Protein AF-A0A7S2EQ93-F1 (afdb_monomer)

Solvent-accessible surface area (backbone atoms only — not comparable to full-atom values): 11261 Å² total; per-residue (Å²): 108,70,68,57,54,50,51,54,50,53,52,55,51,51,69,74,37,48,65,59,51,47,46,41,50,50,45,27,49,47,32,43,59,47,31,72,74,62,42,68,56,64,50,68,37,97,80,69,50,79,45,70,55,84,52,45,59,64,63,74,46,77,46,80,53,100,90,51,73,47,77,45,68,64,80,63,87,85,44,59,55,28,49,71,56,43,21,72,46,41,39,61,54,52,51,53,45,50,53,52,38,40,47,50,52,30,45,54,53,35,48,76,72,73,45,69,72,47,69,62,85,94,45,80,47,58,55,86,90,45,46,71,59,51,54,51,44,46,32,50,38,44,39,68,58,65,74,44,66,63,67,59,53,51,50,52,54,46,43,73,74,37,78,89,55,89,72,82,80,79,71,83,80,82,88,79,64,62,71,58,50,67,74,43,78,77,76,71,128

Foldseek 3Di:
DVVVVVVVVVVVVCVVPVVLVQQLVQQLQVLLLCVVVQAFDWDAFPVGDTDTDQAFDKDWDWDDDPVGIDTDIDSDSPGGGPSVCSSVCRSVVNVLSLLVVLLVQLCVVCVVVVWDWDDDRQAIDGPPVCVVVSQLSSLVSVLVSVVDPVVVVRVVVVCVVCVVTDRDDDDDDDPDDSVVSSVDPVNHD

Structure (mmCIF, N/CA/C/O backbone):
data_AF-A0A7S2EQ93-F1
#
_entry.id   AF-A0A7S2EQ93-F1
#
loop_
_atom_site.group_PDB
_atom_site.id
_atom_site.type_symbol
_atom_site.label_atom_id
_atom_site.label_alt_id
_atom_site.label_comp_id
_atom_site.label_asym_id
_atom_site.label_entity_id
_atom_site.label_seq_id
_atom_site.pdbx_PDB_ins_code
_atom_site.Cartn_x
_atom_site.Cartn_y
_atom_site.Cartn_z
_atom_site.occupancy
_atom_site.B_iso_or_equiv
_atom_site.auth_seq_id
_atom_site.auth_comp_id
_atom_site.auth_asym_id
_atom_site.auth_atom_id
_atom_site.pdbx_PDB_model_num
ATOM 1 N N . ALA A 1 1 ? 18.547 11.145 26.017 1.00 77.31 1 ALA A N 1
ATOM 2 C CA . ALA A 1 1 ? 19.160 10.803 24.716 1.00 77.31 1 ALA A CA 1
ATOM 3 C C . ALA A 1 1 ? 18.126 10.219 23.748 1.00 77.31 1 ALA A C 1
ATOM 5 O O . ALA A 1 1 ? 17.752 10.924 22.824 1.00 77.31 1 ALA A O 1
ATOM 6 N N . CYS A 1 2 ? 17.583 9.016 23.988 1.00 84.75 2 CYS A N 1
ATOM 7 C CA . CYS A 1 2 ? 16.664 8.340 23.051 1.00 84.75 2 CYS A CA 1
ATOM 8 C C . CYS A 1 2 ? 15.384 9.131 22.730 1.00 84.75 2 CYS A C 1
ATOM 10 O O . CYS A 1 2 ? 15.013 9.231 21.571 1.00 84.75 2 CYS A O 1
ATOM 12 N N . GLY A 1 3 ? 14.742 9.742 23.736 1.00 91.12 3 GLY A N 1
ATOM 13 C CA . GLY A 1 3 ? 13.537 10.553 23.514 1.00 91.12 3 GLY A CA 1
ATOM 14 C C . GLY A 1 3 ? 13.793 11.815 22.684 1.00 91.12 3 GLY A C 1
ATOM 15 O O . GLY A 1 3 ? 12.988 12.154 21.833 1.00 91.12 3 GLY A O 1
ATOM 16 N N . TYR A 1 4 ? 14.947 12.462 22.874 1.00 91.31 4 TYR A N 1
ATOM 17 C CA . TYR A 1 4 ? 15.338 13.629 22.080 1.00 91.31 4 TYR A CA 1
ATOM 18 C C . TYR A 1 4 ? 15.591 13.244 20.617 1.00 91.31 4 TYR A C 1
ATOM 20 O O . TYR A 1 4 ? 15.031 13.863 19.721 1.00 91.31 4 TYR A O 1
ATOM 28 N N . LEU A 1 5 ? 16.354 12.168 20.380 1.00 92.19 5 LEU A N 1
ATOM 29 C CA . LEU A 1 5 ? 16.595 11.655 19.027 1.00 92.19 5 LEU A CA 1
ATOM 30 C C . LEU A 1 5 ? 15.297 11.228 18.333 1.00 92.19 5 LEU A C 1
ATOM 32 O O . LEU A 1 5 ? 15.114 11.534 17.160 1.00 92.19 5 LEU A O 1
ATOM 36 N N . ALA A 1 6 ? 14.384 10.566 19.050 1.00 91.06 6 ALA A N 1
ATOM 37 C CA . ALA A 1 6 ? 13.086 10.175 18.508 1.00 91.06 6 ALA A CA 1
ATOM 38 C C . ALA A 1 6 ? 12.252 11.395 18.090 1.00 91.06 6 ALA A C 1
ATOM 40 O O . ALA A 1 6 ? 11.721 11.407 16.983 1.00 91.06 6 ALA A O 1
ATOM 41 N N . SER A 1 7 ? 12.178 12.429 18.936 1.00 88.00 7 SER A N 1
ATOM 42 C CA . SER A 1 7 ? 11.458 13.663 18.606 1.00 88.00 7 SER A CA 1
ATOM 43 C C . SER A 1 7 ? 12.045 14.356 17.378 1.00 88.00 7 SER A C 1
ATOM 45 O O . SER A 1 7 ? 11.302 14.642 16.447 1.00 88.00 7 SER A O 1
ATOM 47 N N . VAL A 1 8 ? 13.369 14.547 17.339 1.00 91.00 8 VAL A N 1
ATOM 48 C CA . VAL A 1 8 ? 14.053 15.194 16.205 1.00 91.00 8 VAL A CA 1
ATOM 49 C C . VAL A 1 8 ? 13.865 14.393 14.913 1.00 91.00 8 VAL A C 1
ATOM 51 O O . VAL A 1 8 ? 13.601 14.965 13.862 1.00 91.00 8 VAL A O 1
ATOM 54 N N . THR A 1 9 ? 13.946 13.061 14.979 1.00 88.12 9 THR A N 1
ATOM 55 C CA . THR A 1 9 ? 13.745 12.200 13.801 1.00 88.12 9 THR A CA 1
ATOM 56 C C . THR A 1 9 ? 12.320 12.323 13.261 1.00 88.12 9 THR A C 1
ATOM 58 O O . THR A 1 9 ? 12.129 12.473 12.058 1.00 88.12 9 THR A O 1
ATOM 61 N N . MET A 1 10 ? 11.316 12.295 14.143 1.00 83.69 10 MET A N 1
ATOM 62 C CA . MET A 1 10 ? 9.912 12.415 13.741 1.00 83.69 10 MET A CA 1
ATOM 63 C C . MET A 1 10 ? 9.571 13.796 13.178 1.00 83.69 10 MET A C 1
ATOM 65 O O . MET A 1 10 ? 8.748 13.890 12.269 1.00 83.69 10 MET A O 1
ATOM 69 N N . GLU A 1 11 ? 10.198 14.849 13.700 1.00 83.38 11 GLU A N 1
ATOM 70 C CA . GLU A 1 11 ? 10.058 16.214 13.190 1.00 83.38 11 GLU A CA 1
ATOM 71 C C . GLU A 1 11 ? 10.587 16.311 11.753 1.00 83.38 11 GLU A C 1
ATOM 73 O O . GLU A 1 11 ? 9.826 16.634 10.843 1.00 83.38 11 GLU A O 1
ATOM 78 N N . VAL A 1 12 ? 11.830 15.874 11.516 1.00 86.25 12 VAL A N 1
ATOM 79 C CA . VAL A 1 12 ? 12.447 15.888 10.178 1.00 86.25 12 VAL A CA 1
ATOM 80 C C . VAL A 1 12 ? 11.677 15.015 9.180 1.00 86.25 12 VAL A C 1
ATOM 82 O O . VAL A 1 12 ? 11.443 15.430 8.047 1.00 86.25 12 VAL A O 1
ATOM 85 N N . MET A 1 13 ? 11.236 13.817 9.580 1.00 76.56 13 MET A N 1
ATOM 86 C CA . MET A 1 13 ? 10.412 12.963 8.713 1.00 76.56 13 MET A CA 1
ATOM 87 C C . MET A 1 13 ? 9.067 13.614 8.366 1.00 76.56 13 MET A C 1
ATOM 89 O O . MET A 1 13 ? 8.575 13.453 7.250 1.00 76.56 13 MET A O 1
ATOM 93 N N . GLY A 1 14 ? 8.466 14.336 9.315 1.00 73.69 14 GLY A N 1
ATOM 94 C CA . GLY A 1 14 ? 7.208 15.046 9.108 1.00 73.69 14 GLY A CA 1
ATOM 95 C C . GLY A 1 14 ? 7.321 16.176 8.087 1.00 73.69 14 GLY A C 1
ATOM 96 O O . GLY A 1 14 ? 6.377 16.376 7.321 1.00 73.69 14 GLY A O 1
ATOM 97 N N . ASP A 1 15 ? 8.463 16.861 8.068 1.00 77.56 15 ASP A N 1
ATOM 98 C CA . ASP A 1 15 ? 8.744 17.961 7.142 1.00 77.56 15 ASP A CA 1
ATOM 99 C C . ASP A 1 15 ? 9.119 17.461 5.740 1.00 77.56 15 ASP A C 1
ATOM 101 O O . ASP A 1 15 ? 8.731 18.070 4.747 1.00 77.56 15 ASP A O 1
ATOM 105 N N . LEU A 1 16 ? 9.818 16.325 5.640 1.00 81.38 16 LEU A N 1
ATOM 106 C CA . LEU A 1 16 ? 10.208 15.739 4.351 1.00 81.38 16 LEU A CA 1
ATOM 107 C C . LEU A 1 16 ? 9.040 15.072 3.610 1.00 81.38 16 LEU A C 1
ATOM 109 O O . LEU A 1 16 ? 9.002 15.091 2.384 1.00 81.38 16 LEU A O 1
ATOM 113 N N . PHE A 1 17 ? 8.079 14.489 4.333 1.00 85.56 17 PHE A N 1
ATOM 114 C CA . PHE A 1 17 ? 7.018 13.659 3.748 1.00 85.56 17 PHE A CA 1
ATOM 115 C C . PHE A 1 17 ? 5.614 14.188 4.054 1.00 85.56 17 PHE A C 1
ATOM 117 O O . PHE A 1 17 ? 4.736 13.459 4.530 1.00 85.56 17 PHE A O 1
ATOM 124 N N . VAL A 1 18 ? 5.384 15.470 3.761 1.00 86.62 18 VAL A N 1
ATOM 125 C CA . VAL A 1 18 ? 4.111 16.153 4.047 1.00 86.62 18 VAL A CA 1
ATOM 126 C C . VAL A 1 18 ? 2.916 15.432 3.411 1.00 86.62 18 VAL A C 1
ATOM 128 O O . VAL A 1 18 ? 1.955 15.123 4.121 1.00 86.62 18 VAL A O 1
ATOM 131 N N . GLY A 1 19 ? 2.994 15.084 2.120 1.00 89.25 19 GLY A N 1
ATOM 132 C CA . GLY A 1 19 ? 1.910 14.396 1.402 1.00 89.25 19 GLY A CA 1
ATOM 133 C C . GLY A 1 19 ? 1.606 12.997 1.955 1.00 89.25 19 GLY A C 1
ATOM 134 O O . GLY A 1 19 ? 0.445 12.638 2.170 1.00 89.25 19 GLY A O 1
ATOM 135 N N . ALA A 1 20 ? 2.643 12.225 2.302 1.00 90.00 20 ALA A N 1
ATOM 136 C CA . ALA A 1 20 ? 2.467 10.912 2.926 1.00 90.00 20 ALA A CA 1
ATOM 137 C C . ALA A 1 20 ? 1.818 11.032 4.314 1.00 90.00 20 ALA A C 1
ATOM 139 O O . ALA A 1 20 ? 0.910 10.268 4.651 1.00 90.00 20 ALA A O 1
ATOM 140 N N . ARG A 1 21 ? 2.223 12.029 5.114 1.00 90.00 21 ARG A N 1
ATOM 141 C CA . ARG A 1 21 ? 1.634 12.295 6.435 1.00 90.00 21 ARG A CA 1
ATOM 142 C C . ARG A 1 21 ? 0.165 12.706 6.331 1.00 90.00 21 ARG A C 1
ATOM 144 O O . ARG A 1 21 ? -0.656 12.231 7.121 1.00 90.00 21 ARG A O 1
ATOM 151 N N . GLN A 1 22 ? -0.175 13.568 5.374 1.00 93.75 22 GLN A N 1
ATOM 152 C CA . GLN A 1 22 ? -1.555 13.985 5.112 1.00 93.75 22 GLN A CA 1
ATOM 153 C C . GLN A 1 22 ? -2.419 12.789 4.698 1.00 93.75 22 GLN A C 1
ATOM 155 O O . GLN A 1 22 ? -3.463 12.556 5.307 1.00 93.75 22 GLN A O 1
ATOM 160 N N . THR A 1 23 ? -1.935 11.967 3.766 1.00 95.50 23 THR A N 1
ATOM 161 C CA . THR A 1 23 ? -2.624 10.748 3.316 1.00 95.50 23 THR A CA 1
ATOM 162 C C . THR A 1 23 ? -2.819 9.750 4.456 1.00 95.50 23 THR A C 1
ATOM 164 O O . THR A 1 23 ? -3.927 9.266 4.685 1.00 95.50 23 THR A O 1
ATOM 167 N N . MET A 1 24 ? -1.778 9.491 5.252 1.00 94.94 24 MET A N 1
ATOM 168 C CA . MET A 1 24 ? -1.862 8.615 6.424 1.00 94.94 24 MET A CA 1
ATOM 169 C C . MET A 1 24 ? -2.894 9.124 7.441 1.00 94.94 24 MET A C 1
ATOM 171 O O . MET A 1 24 ? -3.680 8.342 7.984 1.00 94.94 24 MET A O 1
ATOM 175 N N . THR A 1 25 ? -2.923 10.438 7.677 1.00 95.44 25 THR A N 1
ATOM 176 C CA . THR A 1 25 ? -3.890 11.083 8.577 1.00 95.44 25 THR A CA 1
ATOM 177 C C . THR A 1 25 ? -5.315 10.968 8.038 1.00 95.44 25 THR A C 1
ATOM 179 O O . THR A 1 25 ? -6.239 10.670 8.803 1.00 95.44 25 THR A O 1
ATOM 182 N N . TRP A 1 26 ? -5.500 11.146 6.730 1.00 97.75 26 TRP A N 1
ATOM 183 C CA . TRP A 1 26 ? -6.785 10.985 6.055 1.00 97.75 26 TRP A CA 1
ATOM 184 C C . TRP A 1 26 ? -7.306 9.544 6.171 1.00 97.75 26 TRP A C 1
ATOM 186 O O . TRP A 1 26 ? -8.422 9.333 6.656 1.00 97.75 26 TRP A O 1
ATOM 196 N N . LEU A 1 27 ? -6.469 8.545 5.863 1.00 97.94 27 LEU A N 1
ATOM 197 C CA . LEU A 1 27 ? -6.793 7.118 6.000 1.00 97.94 27 LEU A CA 1
ATOM 198 C C . LEU A 1 27 ? -7.185 6.772 7.448 1.00 97.94 27 LEU A C 1
ATOM 200 O O . LEU A 1 27 ? -8.216 6.139 7.689 1.00 97.94 27 LEU A O 1
ATOM 204 N N . ALA A 1 28 ? -6.405 7.228 8.434 1.00 97.25 28 ALA A N 1
ATOM 205 C CA . ALA A 1 28 ? -6.689 6.998 9.852 1.00 97.25 28 ALA A CA 1
ATOM 206 C C . ALA A 1 28 ? -7.997 7.671 10.312 1.00 97.25 28 ALA A C 1
ATOM 208 O O . ALA A 1 28 ? -8.733 7.122 11.140 1.00 97.25 28 ALA A O 1
ATOM 209 N N . THR A 1 29 ? -8.309 8.852 9.776 1.00 97.25 29 THR A N 1
ATOM 210 C CA . THR A 1 29 ? -9.555 9.572 10.072 1.00 97.25 29 THR A CA 1
ATOM 211 C C . THR A 1 29 ? -10.760 8.831 9.499 1.00 97.25 29 THR A C 1
ATOM 213 O O . THR A 1 29 ? -11.715 8.574 10.236 1.00 97.25 29 THR A O 1
ATOM 216 N N . CYS A 1 30 ? -10.691 8.383 8.244 1.00 96.81 30 CYS A N 1
ATOM 217 C CA . CYS A 1 30 ? -11.737 7.563 7.626 1.00 96.81 30 CYS A CA 1
ATOM 218 C C . CYS A 1 30 ? -11.956 6.253 8.397 1.00 96.81 30 CYS A C 1
ATOM 220 O O . CYS A 1 30 ? -13.084 5.929 8.771 1.00 96.81 30 CYS A O 1
ATOM 222 N N . ALA A 1 31 ? -10.877 5.548 8.752 1.00 96.69 31 ALA A N 1
ATOM 223 C CA . ALA A 1 31 ? -10.945 4.330 9.560 1.00 96.69 31 ALA A CA 1
ATOM 224 C C . ALA A 1 31 ? -11.620 4.557 10.925 1.00 96.69 31 ALA A C 1
ATOM 226 O O . ALA A 1 31 ? -12.359 3.700 11.416 1.00 96.69 31 ALA A O 1
ATOM 227 N N . ARG A 1 32 ? -11.402 5.724 11.546 1.00 96.56 32 ARG A N 1
ATOM 228 C CA . ARG A 1 32 ? -12.032 6.094 12.823 1.00 96.56 32 ARG A CA 1
ATOM 229 C C . ARG A 1 32 ? -13.533 6.300 12.668 1.00 96.56 32 ARG A C 1
ATOM 231 O O . ARG A 1 32 ? -14.298 5.809 13.500 1.00 96.56 32 ARG A O 1
ATOM 238 N N . LEU A 1 33 ? -13.935 7.004 11.614 1.00 95.88 33 LEU A N 1
ATOM 239 C CA . LEU A 1 33 ? -15.333 7.262 11.281 1.00 95.88 33 LEU A CA 1
ATOM 240 C C . LEU A 1 33 ? -16.075 5.954 10.973 1.00 95.88 33 LEU A C 1
ATOM 242 O O . LEU A 1 33 ? -17.112 5.690 11.581 1.00 95.88 33 LEU A O 1
ATOM 246 N N . ILE A 1 34 ? -15.494 5.073 10.156 1.00 94.94 34 ILE A N 1
ATOM 247 C CA . ILE A 1 34 ? -16.052 3.742 9.859 1.00 94.94 34 ILE A CA 1
ATOM 248 C C . ILE A 1 34 ? -16.135 2.888 11.133 1.00 94.94 34 ILE A C 1
ATOM 250 O O . ILE A 1 34 ? -17.183 2.324 11.451 1.00 94.94 34 ILE A O 1
ATOM 254 N N . GLY A 1 35 ? -15.069 2.857 11.938 1.00 92.94 35 GLY A N 1
ATOM 255 C CA . GLY A 1 35 ? -15.046 2.119 13.202 1.00 92.94 35 GLY A CA 1
ATOM 256 C C . GLY A 1 35 ? -16.058 2.628 14.242 1.00 92.94 35 GLY A C 1
ATOM 257 O O . GLY A 1 35 ? -16.472 1.877 15.134 1.00 92.94 35 GLY A O 1
ATOM 258 N N . SER A 1 36 ? -16.510 3.881 14.149 1.00 91.69 36 SER A N 1
ATOM 259 C CA . SER A 1 36 ? -17.575 4.402 15.018 1.00 91.69 36 SER A CA 1
ATOM 260 C C . SER A 1 36 ? -18.911 3.681 14.782 1.00 91.69 36 SER A C 1
ATOM 262 O O . SER A 1 36 ? -19.618 3.404 15.752 1.00 91.69 36 SER A O 1
ATOM 264 N N . GLN A 1 37 ? -19.162 3.225 13.547 1.00 90.75 37 GLN A N 1
ATOM 265 C CA . GLN A 1 37 ? -20.331 2.428 13.146 1.00 90.75 37 GLN A CA 1
ATOM 266 C C . GLN A 1 37 ? -20.249 0.956 13.596 1.00 90.75 37 GLN A C 1
ATOM 268 O O . GLN A 1 37 ? -21.145 0.162 13.324 1.00 90.75 37 GLN A O 1
ATOM 273 N N . GLY A 1 38 ? -19.160 0.557 14.266 1.00 89.56 38 GLY A N 1
ATOM 274 C CA . GLY A 1 38 ? -18.955 -0.820 14.731 1.00 89.56 38 GLY A CA 1
ATOM 275 C C . GLY A 1 38 ? -18.588 -1.811 13.623 1.00 89.56 38 GLY A C 1
ATOM 276 O O . GLY A 1 38 ? -18.491 -3.006 13.892 1.00 89.56 38 GLY A O 1
ATOM 277 N N . GLN A 1 39 ? -18.350 -1.323 12.404 1.00 89.75 39 GLN A N 1
ATOM 278 C CA . GLN A 1 39 ? -17.960 -2.126 11.249 1.00 89.75 39 GLN A CA 1
ATOM 279 C C . GLN A 1 39 ? -16.432 -2.139 11.083 1.00 89.75 39 GLN A C 1
ATOM 281 O O . GLN A 1 39 ? -15.785 -1.113 11.317 1.00 89.75 39 GLN A O 1
ATOM 286 N N . PRO A 1 40 ? -15.828 -3.278 10.698 1.00 93.88 40 PRO A N 1
ATOM 287 C CA . PRO A 1 40 ? -14.409 -3.322 10.372 1.00 93.88 40 PRO A CA 1
ATOM 288 C C . PRO A 1 40 ? -14.137 -2.544 9.082 1.00 93.88 40 PRO A C 1
ATOM 290 O O . PRO A 1 40 ? -14.959 -2.532 8.160 1.00 93.88 40 PRO A O 1
ATOM 293 N N . VAL A 1 41 ? -12.960 -1.929 9.000 1.00 96.38 41 VAL A N 1
ATOM 294 C CA . VAL A 1 41 ? -12.533 -1.262 7.770 1.00 96.38 41 VAL A CA 1
ATOM 295 C C . VAL A 1 41 ? -12.292 -2.319 6.700 1.00 96.38 41 VAL A C 1
ATOM 297 O O . VAL A 1 41 ? -11.663 -3.351 6.949 1.00 96.38 41 VAL A O 1
ATOM 300 N N . SER A 1 42 ? -12.829 -2.072 5.511 1.00 96.00 42 SER A N 1
ATOM 301 C CA . SER A 1 42 ? -12.693 -2.961 4.363 1.00 96.00 42 SER A CA 1
ATOM 302 C C . SER A 1 42 ? -12.657 -2.167 3.069 1.00 96.00 42 SER A C 1
ATOM 304 O O . SER A 1 42 ? -13.265 -1.100 2.983 1.00 96.00 42 SER A O 1
ATOM 306 N N . TRP A 1 43 ? -11.916 -2.676 2.096 1.00 97.12 43 TRP A N 1
ATOM 307 C CA . TRP A 1 43 ? -11.666 -2.036 0.811 1.00 97.12 43 TRP A CA 1
ATOM 308 C C . TRP A 1 43 ? -11.477 -3.099 -0.270 1.00 97.12 43 TRP A C 1
ATOM 310 O O . TRP A 1 43 ? -11.338 -4.287 0.029 1.00 97.12 43 TRP A O 1
ATOM 320 N N . MET A 1 44 ? -11.498 -2.670 -1.525 1.00 96.56 44 MET A N 1
ATOM 321 C CA . MET A 1 44 ? -11.147 -3.501 -2.669 1.00 96.56 44 MET A CA 1
ATOM 322 C C . MET A 1 44 ? -9.748 -3.102 -3.124 1.00 96.56 44 MET A C 1
ATOM 324 O O . MET A 1 44 ? -9.455 -1.909 -3.201 1.00 96.56 44 MET A O 1
ATOM 328 N N . THR A 1 45 ? -8.868 -4.072 -3.365 1.00 95.50 45 THR A N 1
ATOM 329 C CA . THR A 1 45 ? -7.573 -3.774 -3.984 1.00 95.50 45 THR A CA 1
ATOM 330 C C . THR A 1 45 ? -7.753 -3.488 -5.479 1.00 95.50 45 THR A C 1
ATOM 332 O O . THR A 1 45 ? -8.746 -3.934 -6.060 1.00 95.50 45 THR A O 1
ATOM 335 N N . PRO A 1 46 ? -6.796 -2.811 -6.136 1.00 93.75 46 PRO A N 1
ATOM 336 C CA . PRO A 1 46 ? -6.854 -2.545 -7.580 1.00 93.75 46 PRO A CA 1
ATOM 337 C C . PRO A 1 46 ? -6.973 -3.802 -8.453 1.00 93.75 46 PRO A C 1
ATOM 339 O O . PRO A 1 46 ? -7.551 -3.763 -9.532 1.00 93.75 46 PRO A O 1
ATOM 342 N N . ILE A 1 47 ? -6.505 -4.951 -7.957 1.00 93.69 47 ILE A N 1
ATOM 343 C CA . ILE A 1 47 ? -6.653 -6.260 -8.617 1.00 93.69 47 ILE A CA 1
ATOM 344 C C . ILE A 1 47 ? -7.971 -6.983 -8.272 1.00 93.69 47 ILE A C 1
ATOM 346 O O . ILE A 1 47 ? -8.121 -8.173 -8.541 1.00 93.69 47 ILE A O 1
ATOM 350 N N . GLY A 1 48 ? -8.927 -6.301 -7.635 1.00 93.12 48 GLY A N 1
ATOM 351 C CA . GLY A 1 48 ? -10.261 -6.832 -7.338 1.00 93.12 48 GLY A CA 1
ATOM 352 C C . GLY A 1 48 ? -10.342 -7.758 -6.120 1.00 93.12 48 GLY A C 1
ATOM 353 O O . GLY A 1 48 ? -11.359 -8.429 -5.933 1.00 93.12 48 GLY A O 1
ATOM 354 N N . VAL A 1 49 ? -9.312 -7.808 -5.268 1.00 94.19 49 VAL A N 1
ATOM 355 C CA . VAL A 1 49 ? -9.321 -8.657 -4.066 1.00 94.19 49 VAL A CA 1
ATOM 356 C C . VAL A 1 49 ? -9.957 -7.891 -2.898 1.00 94.19 49 VAL A C 1
ATOM 358 O O . VAL A 1 49 ? -9.442 -6.848 -2.487 1.00 94.19 49 VAL A O 1
ATOM 361 N N . PRO A 1 50 ? -11.069 -8.375 -2.315 1.00 95.31 50 PRO A N 1
ATOM 362 C CA . PRO A 1 50 ? -11.666 -7.735 -1.151 1.00 95.31 50 PRO A CA 1
ATOM 363 C C . PRO A 1 50 ? -10.797 -7.962 0.092 1.00 95.31 50 PRO A C 1
ATOM 365 O O . PRO A 1 50 ? -10.482 -9.095 0.453 1.00 95.31 50 PRO A O 1
ATOM 368 N N . SER A 1 51 ? -10.455 -6.877 0.784 1.00 96.19 51 SER A N 1
ATOM 369 C CA . SER A 1 51 ? -9.640 -6.887 2.001 1.00 96.19 51 SER A CA 1
ATOM 370 C C . SER A 1 51 ? -10.426 -6.344 3.193 1.00 96.19 51 SER A C 1
ATOM 372 O O . SER A 1 51 ? -11.143 -5.347 3.089 1.00 96.19 51 SER A O 1
ATOM 374 N N . VAL A 1 52 ? -10.300 -7.002 4.349 1.00 95.56 52 VAL A N 1
ATOM 375 C CA . VAL A 1 52 ? -10.993 -6.634 5.594 1.00 95.56 52 VAL A CA 1
ATOM 376 C C . VAL A 1 52 ? -10.025 -6.707 6.765 1.00 95.56 52 VAL A C 1
ATOM 378 O O . VAL A 1 52 ? -9.303 -7.687 6.933 1.00 95.56 52 VAL A O 1
ATOM 381 N N . GLN A 1 53 ? -10.045 -5.698 7.631 1.00 94.75 53 GLN A N 1
ATOM 382 C CA . GLN A 1 53 ? -9.225 -5.705 8.833 1.00 94.75 53 GLN A CA 1
ATOM 383 C C . GLN A 1 53 ? -9.781 -6.629 9.931 1.00 94.75 53 GLN A C 1
ATOM 385 O O . GLN A 1 53 ? -10.883 -6.387 10.440 1.00 94.75 53 GLN A O 1
ATOM 390 N N . PRO A 1 54 ? -9.004 -7.616 10.419 1.00 92.50 54 PRO A N 1
ATOM 391 C CA . PRO A 1 54 ? -9.498 -8.636 11.347 1.00 92.50 54 PRO A CA 1
ATOM 392 C C . PRO A 1 54 ? -9.501 -8.195 12.823 1.00 92.50 54 PRO A C 1
ATOM 394 O O . PRO A 1 54 ? -9.771 -8.999 13.719 1.00 92.50 54 PRO A O 1
ATOM 397 N N . TYR A 1 55 ? -9.158 -6.939 13.132 1.00 94.12 55 TYR A N 1
ATOM 398 C CA . TYR A 1 55 ? -8.916 -6.510 14.511 1.00 94.12 55 TYR A CA 1
ATOM 399 C C . TYR A 1 55 ? -10.207 -6.422 15.334 1.00 94.12 55 TYR A C 1
ATOM 401 O O . TYR A 1 55 ? -10.985 -5.468 15.217 1.00 94.12 55 TYR A O 1
ATOM 409 N N . ARG A 1 56 ? -10.386 -7.396 16.230 1.00 91.69 56 ARG A N 1
ATOM 410 C CA . ARG A 1 56 ? -11.501 -7.507 17.184 1.00 91.69 56 ARG A CA 1
ATOM 411 C C . ARG A 1 56 ? -11.006 -7.553 18.628 1.00 91.69 56 ARG A C 1
ATOM 413 O O . ARG A 1 56 ? -9.853 -7.896 18.892 1.00 91.69 56 ARG A O 1
ATOM 420 N N . GLN A 1 57 ? -11.868 -7.182 19.571 1.00 89.19 57 GLN A N 1
ATOM 421 C CA . GLN A 1 57 ? -11.570 -7.197 21.003 1.00 89.19 57 GLN A CA 1
ATOM 422 C C . GLN A 1 57 ? -11.555 -8.635 21.526 1.00 89.19 57 GLN A C 1
ATOM 424 O O . GLN A 1 57 ? -12.567 -9.163 21.984 1.00 89.19 57 GLN A O 1
ATOM 429 N N . ARG A 1 58 ? -10.388 -9.276 21.461 1.00 85.81 58 ARG A N 1
ATOM 430 C CA . ARG A 1 58 ? -10.163 -10.583 22.081 1.00 85.81 58 ARG A CA 1
ATOM 431 C C . ARG A 1 58 ? -9.814 -10.372 23.549 1.00 85.81 58 ARG A C 1
ATOM 433 O O . ARG A 1 58 ? -8.791 -9.765 23.854 1.00 85.81 58 ARG A O 1
ATOM 440 N N . LYS A 1 59 ? -10.666 -10.855 24.452 1.00 82.12 59 LYS A N 1
ATOM 441 C CA . LYS A 1 59 ? -10.367 -10.891 25.887 1.00 82.12 59 LYS A CA 1
ATOM 442 C C . LYS A 1 59 ? -9.894 -12.298 26.259 1.00 82.12 59 LYS A C 1
ATOM 444 O O . LYS A 1 59 ? -10.667 -13.240 26.073 1.00 82.12 59 LYS A O 1
ATOM 449 N N . PRO A 1 60 ? -8.641 -12.462 26.717 1.00 84.38 60 PRO A N 1
ATOM 450 C CA . PRO A 1 60 ? -8.202 -13.726 27.278 1.00 84.38 60 PRO A CA 1
ATOM 451 C C . PRO A 1 60 ? -8.910 -13.970 28.617 1.00 84.38 60 PRO A C 1
ATOM 453 O O . PRO A 1 60 ? -9.075 -13.055 29.423 1.00 84.38 60 PRO A O 1
ATOM 456 N N . TYR A 1 61 ? -9.323 -15.210 28.841 1.00 86.31 61 TYR A N 1
ATOM 457 C CA . TYR A 1 61 ? -9.877 -15.713 30.087 1.00 86.31 61 TYR A CA 1
ATOM 458 C C . TYR A 1 61 ? -8.821 -16.579 30.752 1.00 86.31 61 TYR A C 1
ATOM 460 O O . TYR A 1 61 ? -8.388 -17.587 30.195 1.00 86.31 61 TYR A O 1
ATOM 468 N N . GLN A 1 62 ? -8.398 -16.176 31.941 1.00 91.62 62 GLN A N 1
ATOM 469 C CA . GLN A 1 62 ? -7.414 -16.912 32.712 1.00 91.62 62 GLN A CA 1
ATOM 470 C C . GLN A 1 62 ? -8.128 -17.840 33.696 1.00 91.62 62 GLN A C 1
ATOM 472 O O . GLN A 1 62 ? -8.893 -17.384 34.544 1.00 91.62 62 GLN A O 1
ATOM 477 N N . ILE A 1 63 ? -7.866 -19.138 33.588 1.00 91.62 63 ILE A N 1
ATOM 478 C CA . ILE A 1 63 ? -8.363 -20.170 34.495 1.00 91.62 63 ILE A CA 1
ATOM 479 C C . ILE A 1 63 ? -7.186 -20.635 35.344 1.00 91.62 63 ILE A C 1
ATOM 481 O O . ILE A 1 63 ? -6.269 -21.295 34.854 1.00 91.62 63 ILE A O 1
ATOM 485 N N . VAL A 1 64 ? -7.201 -20.270 36.622 1.00 93.50 64 VAL A N 1
ATOM 486 C CA . VAL A 1 64 ? -6.190 -20.707 37.588 1.00 93.50 64 VAL A CA 1
ATOM 487 C C . VAL A 1 64 ? -6.603 -22.068 38.143 1.00 93.50 64 VAL A C 1
ATOM 489 O O . VAL A 1 64 ? -7.703 -22.219 38.669 1.00 93.50 64 VAL A O 1
ATOM 492 N N . THR A 1 65 ? -5.724 -23.060 38.020 1.00 92.94 65 THR A N 1
ATOM 493 C CA . THR A 1 65 ? -5.900 -24.402 38.595 1.00 92.94 65 THR A CA 1
ATOM 494 C C . THR A 1 65 ? -4.795 -24.691 39.612 1.00 92.94 65 THR A C 1
ATOM 496 O O . THR A 1 65 ? -3.837 -23.929 39.726 1.00 92.94 65 THR A O 1
ATOM 499 N N . LEU A 1 66 ? -4.900 -25.813 40.332 1.00 92.50 66 LEU A N 1
ATOM 500 C CA . LEU A 1 66 ? -3.890 -26.243 41.309 1.00 92.50 66 LEU A CA 1
ATOM 501 C C . LEU A 1 66 ? -2.517 -26.554 40.685 1.00 92.50 66 LEU A C 1
ATOM 503 O O . LEU A 1 66 ? -1.509 -26.440 41.372 1.00 92.50 66 LEU A O 1
ATOM 507 N N . LEU A 1 67 ? -2.472 -26.960 39.411 1.00 92.62 67 LEU A N 1
ATOM 508 C CA . LEU A 1 67 ? -1.234 -27.368 38.731 1.00 92.62 67 LEU A CA 1
ATOM 509 C C . LEU A 1 67 ? -0.651 -26.265 37.845 1.00 92.62 67 LEU A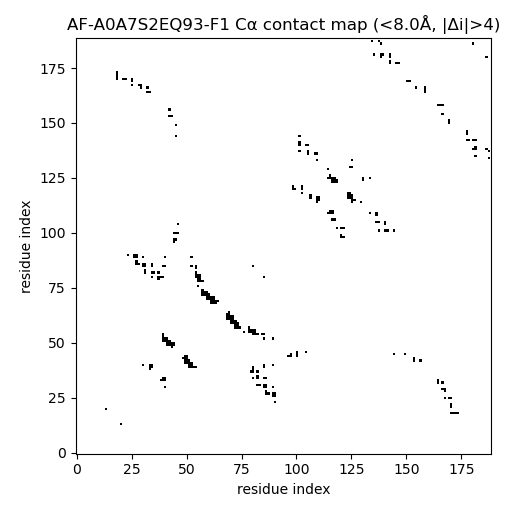 C 1
ATOM 511 O O . LEU A 1 67 ? 0.562 -26.186 37.679 1.00 92.62 67 LEU A O 1
ATOM 515 N N . GLN A 1 68 ? -1.509 -25.444 37.239 1.00 94.50 68 GLN A N 1
ATOM 516 C CA . GLN A 1 68 ? -1.096 -24.393 36.311 1.00 94.50 68 GLN A CA 1
ATOM 517 C C . GLN A 1 68 ? -2.215 -23.386 36.043 1.00 94.50 68 GLN A C 1
ATOM 519 O O . GLN A 1 68 ? -3.384 -23.593 36.371 1.00 94.50 68 GLN A O 1
ATOM 524 N N . THR A 1 69 ? -1.854 -22.302 35.373 1.00 94.38 69 THR A N 1
ATOM 525 C CA . THR A 1 69 ? -2.799 -21.336 34.823 1.00 94.38 69 THR A CA 1
ATOM 526 C C . THR A 1 69 ? -3.004 -21.607 33.335 1.00 94.38 69 THR A C 1
ATOM 528 O O . THR A 1 69 ? -2.038 -21.619 32.579 1.00 94.38 69 THR A O 1
ATOM 531 N N . VAL A 1 70 ? -4.256 -21.770 32.906 1.00 93.62 70 VAL A N 1
ATOM 532 C CA . VAL A 1 70 ? -4.634 -21.927 31.494 1.00 93.62 70 VAL A CA 1
ATOM 533 C C . VAL A 1 70 ? -5.237 -20.620 30.984 1.00 93.62 70 VAL A C 1
ATOM 535 O O . VAL A 1 70 ? -6.131 -20.063 31.617 1.00 93.62 70 VAL A O 1
ATOM 538 N N . ILE A 1 71 ? -4.773 -20.128 29.834 1.00 90.19 71 ILE A N 1
ATOM 539 C CA . ILE A 1 71 ? -5.325 -18.934 29.182 1.00 90.19 71 ILE A CA 1
ATOM 540 C C . ILE A 1 71 ? -6.161 -19.380 27.982 1.00 90.19 71 ILE A C 1
ATOM 542 O O . ILE A 1 71 ? -5.630 -19.889 26.999 1.00 90.19 71 ILE A O 1
ATOM 546 N N . LEU A 1 72 ? -7.473 -19.172 28.055 1.00 88.19 72 LEU A N 1
ATOM 547 C CA . LEU A 1 72 ? -8.394 -19.365 26.939 1.00 88.19 72 LEU A CA 1
ATOM 548 C C . LEU A 1 72 ? -8.614 -18.032 26.228 1.00 88.19 72 LEU A C 1
ATOM 550 O O . LEU A 1 72 ? -8.670 -16.985 26.863 1.00 88.19 72 LEU A O 1
ATOM 554 N N . SER A 1 73 ? -8.788 -18.038 24.911 1.00 83.56 73 SER A N 1
ATOM 555 C CA . SER A 1 73 ? -9.179 -16.830 24.180 1.00 83.56 73 SER A CA 1
ATOM 556 C C . SER A 1 73 ? -10.309 -17.153 23.218 1.00 83.56 73 SER A C 1
ATOM 558 O O . SER A 1 73 ? -10.274 -18.166 22.524 1.00 83.56 73 SER A O 1
ATOM 560 N N . ASN A 1 74 ? -11.337 -16.304 23.204 1.00 78.69 74 ASN A N 1
ATOM 561 C CA . ASN A 1 74 ? -12.405 -16.406 22.221 1.00 78.69 74 ASN A CA 1
ATOM 562 C C . ASN A 1 74 ? -11.940 -15.731 20.921 1.00 78.69 74 ASN A C 1
ATOM 564 O O . ASN A 1 74 ? -11.557 -14.558 20.930 1.00 78.69 74 ASN A O 1
ATOM 568 N N . SER A 1 75 ? -11.964 -16.473 19.818 1.00 77.19 75 SER A N 1
ATOM 569 C CA . SER A 1 75 ? -11.587 -16.017 18.477 1.00 77.19 75 SER A CA 1
ATOM 570 C C . SER A 1 75 ? -12.788 -15.761 17.557 1.00 77.19 75 SER A C 1
ATOM 572 O O . SER A 1 75 ? -12.591 -15.561 16.362 1.00 77.19 75 SER A O 1
ATOM 574 N N . SER A 1 76 ? -14.014 -15.726 18.091 1.00 81.44 76 SER A N 1
ATOM 575 C CA . SER A 1 76 ? -15.241 -15.521 17.312 1.00 81.44 76 SER A CA 1
ATOM 576 C C . SER A 1 76 ? -15.229 -14.234 16.476 1.00 81.44 76 SER A C 1
ATOM 578 O O . SER A 1 76 ? -14.838 -13.158 16.940 1.00 81.44 76 SER A O 1
ATOM 580 N N . GLU A 1 77 ? -15.759 -14.329 15.257 1.00 78.19 77 GLU A N 1
ATOM 581 C CA . GLU A 1 77 ? -15.986 -13.184 14.370 1.00 78.19 77 GLU A CA 1
ATOM 582 C C . GLU A 1 77 ? -17.106 -12.254 14.851 1.00 78.19 77 GLU A C 1
ATOM 584 O O . GLU A 1 77 ? -17.193 -11.119 14.399 1.00 78.19 77 GLU A O 1
ATOM 589 N N . ASN A 1 78 ? -17.921 -12.667 15.821 1.00 82.00 78 ASN A N 1
ATOM 590 C CA . ASN A 1 78 ? -18.987 -11.824 16.369 1.00 82.00 78 ASN A CA 1
ATOM 591 C C . ASN A 1 78 ? -18.487 -10.847 17.447 1.00 82.00 78 ASN A C 1
ATOM 593 O O . ASN A 1 78 ? -19.262 -10.052 17.978 1.00 82.00 78 ASN A O 1
ATOM 597 N N . LEU A 1 79 ? -17.196 -10.891 17.795 1.00 87.38 79 LEU A N 1
ATOM 598 C CA . LEU A 1 79 ? -16.622 -9.994 18.795 1.00 87.38 79 LEU A CA 1
ATOM 599 C C . LEU A 1 79 ? -16.644 -8.531 18.320 1.00 87.38 79 LEU A C 1
ATOM 601 O O . LEU A 1 79 ? -16.356 -8.272 17.148 1.00 87.38 79 LEU A O 1
ATOM 605 N N . PRO A 1 80 ? -16.885 -7.556 19.217 1.00 90.62 80 PRO A N 1
ATOM 606 C CA . PRO A 1 80 ? -16.791 -6.140 18.883 1.00 90.62 80 PRO A CA 1
ATOM 607 C C . PRO A 1 80 ? -15.436 -5.786 18.265 1.00 90.62 80 PRO A C 1
ATOM 609 O O . PRO A 1 80 ? -14.395 -6.328 18.651 1.00 90.62 80 PRO A O 1
ATOM 612 N N . ILE A 1 81 ? -15.424 -4.845 17.324 1.00 93.75 81 ILE A N 1
ATOM 613 C C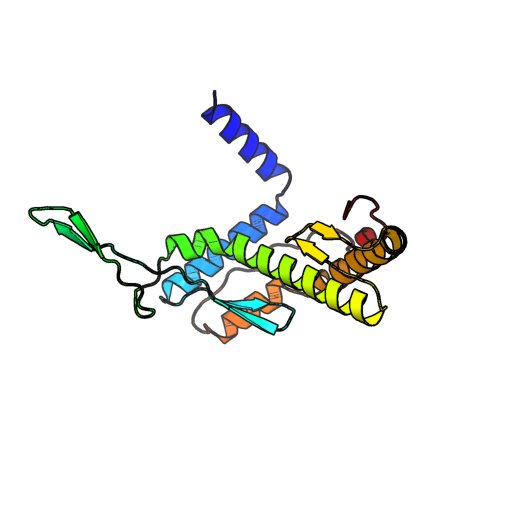A . ILE A 1 81 ? -14.179 -4.412 16.686 1.00 93.75 81 ILE A CA 1
ATOM 614 C C . ILE A 1 81 ? -13.243 -3.710 17.680 1.00 93.75 81 ILE A C 1
ATOM 616 O O . ILE A 1 81 ? -13.661 -2.991 18.596 1.00 93.75 81 ILE A O 1
ATOM 620 N N . HIS A 1 82 ? -11.939 -3.869 17.472 1.00 94.06 82 HIS A N 1
ATOM 621 C CA . HIS A 1 82 ? -10.935 -3.121 18.217 1.00 94.06 82 HIS A CA 1
ATOM 622 C C . HIS A 1 82 ? -10.653 -1.789 17.510 1.00 94.06 82 HIS A C 1
ATOM 624 O O . HIS A 1 82 ? -9.655 -1.654 16.806 1.00 94.06 82 HIS A O 1
ATOM 630 N N . ARG A 1 83 ? -11.507 -0.782 17.738 1.00 93.94 83 ARG A N 1
ATOM 631 C CA . ARG A 1 83 ? -11.468 0.532 17.055 1.00 93.94 83 ARG A CA 1
ATOM 632 C C . ARG A 1 83 ? -10.071 1.148 16.943 1.00 93.94 83 ARG A C 1
ATOM 634 O O . ARG A 1 83 ? -9.657 1.512 15.854 1.00 93.94 83 ARG A O 1
ATOM 641 N N . GLN A 1 84 ? -9.317 1.212 18.041 1.00 94.62 84 GLN A N 1
ATOM 642 C CA . GLN A 1 84 ? -7.979 1.816 18.018 1.00 94.62 84 GLN A CA 1
ATOM 643 C C . GLN A 1 84 ? -7.001 1.075 17.091 1.00 94.62 84 GLN A C 1
ATOM 645 O O . GLN A 1 84 ? -6.277 1.725 16.346 1.00 94.62 84 GLN A O 1
ATOM 650 N N . ARG A 1 85 ? -7.018 -0.268 17.091 1.00 94.75 85 ARG A N 1
ATOM 651 C CA . ARG A 1 85 ? -6.181 -1.079 16.197 1.00 94.75 85 ARG A CA 1
ATOM 652 C C . ARG A 1 85 ? -6.626 -0.968 14.747 1.00 94.75 85 ARG A C 1
ATOM 654 O O . ARG A 1 85 ? -5.770 -0.961 13.878 1.00 94.75 85 ARG A O 1
ATOM 661 N N . GLN A 1 86 ? -7.932 -0.849 14.498 1.00 95.62 86 GLN A N 1
ATOM 662 C CA . GLN A 1 86 ? -8.447 -0.610 13.150 1.00 95.62 86 GLN A CA 1
ATOM 663 C C . GLN A 1 86 ? -7.868 0.696 12.578 1.00 95.62 86 GLN A C 1
ATOM 665 O O . GLN A 1 86 ? -7.280 0.717 11.504 1.00 95.62 86 GLN A O 1
ATOM 670 N N . VAL A 1 87 ? -7.932 1.776 13.365 1.00 96.69 87 VAL A N 1
ATOM 671 C CA . VAL A 1 87 ? -7.394 3.092 12.987 1.00 96.69 87 VAL A CA 1
ATOM 672 C C . VAL A 1 87 ? -5.887 3.053 12.753 1.00 96.69 87 VAL A C 1
ATOM 674 O O . VAL A 1 87 ? -5.421 3.517 11.718 1.00 96.69 87 VAL A O 1
ATOM 677 N N . SER A 1 88 ? -5.118 2.508 13.700 1.00 96.19 88 SER A N 1
ATOM 678 C CA . SER A 1 88 ? -3.653 2.544 13.619 1.00 96.19 88 SER A CA 1
ATOM 679 C C . SER A 1 88 ? -3.085 1.624 12.540 1.00 96.19 88 SER A C 1
ATOM 681 O O . SER A 1 88 ? -2.015 1.898 12.014 1.00 96.19 88 SER A O 1
ATOM 683 N N . ALA A 1 89 ? -3.767 0.520 12.230 1.00 96.25 89 ALA A N 1
ATOM 684 C CA . ALA A 1 89 ? -3.280 -0.462 11.269 1.00 96.25 89 ALA A CA 1
ATOM 685 C C . ALA A 1 89 ? -3.779 -0.213 9.843 1.00 96.25 89 ALA A C 1
ATOM 687 O O . ALA A 1 89 ? -3.290 -0.841 8.912 1.00 96.25 89 ALA A O 1
ATOM 688 N N . PHE A 1 90 ? -4.773 0.655 9.642 1.00 97.62 90 PHE A N 1
ATOM 689 C CA . PHE A 1 90 ? -5.335 0.871 8.312 1.00 97.62 90 PHE A CA 1
ATOM 690 C C . PHE A 1 90 ? -4.387 1.513 7.305 1.00 97.62 90 PHE A C 1
ATOM 692 O O . PHE A 1 90 ? -4.223 0.906 6.248 1.00 97.62 90 PHE A O 1
ATOM 699 N N . PRO A 1 91 ? -3.694 2.621 7.613 1.00 97.25 91 PRO A N 1
ATOM 700 C CA . PRO A 1 91 ? -2.745 3.187 6.665 1.00 97.25 91 PRO A CA 1
ATOM 701 C C . PRO A 1 91 ? -1.681 2.191 6.158 1.00 97.25 91 PRO A C 1
ATOM 703 O O . PRO A 1 91 ? -1.593 2.028 4.943 1.00 97.25 91 PRO A O 1
ATOM 706 N N . PRO A 1 92 ? -0.939 1.452 7.015 1.00 96.62 92 PRO A N 1
ATOM 707 C CA . PRO A 1 92 ? 0.054 0.498 6.516 1.00 96.62 92 PRO A CA 1
ATOM 708 C C . PRO A 1 92 ? -0.581 -0.686 5.777 1.00 96.62 92 PRO A C 1
ATOM 710 O O . PRO A 1 92 ? -0.067 -1.106 4.750 1.00 96.62 92 PRO A O 1
ATOM 713 N N . ASN A 1 93 ? -1.726 -1.203 6.240 1.00 97.50 93 ASN A N 1
ATOM 714 C CA . ASN A 1 93 ? -2.396 -2.313 5.554 1.00 97.50 93 ASN A CA 1
ATOM 715 C C . ASN A 1 93 ? -2.906 -1.920 4.160 1.00 97.50 93 ASN A C 1
ATOM 717 O O . ASN A 1 93 ? -2.922 -2.762 3.266 1.00 97.50 93 ASN A O 1
ATOM 721 N N . TYR A 1 94 ? -3.331 -0.666 3.976 1.00 97.75 94 TYR A N 1
ATOM 722 C CA . TYR A 1 94 ? -3.737 -0.165 2.668 1.00 97.75 94 TYR A CA 1
ATOM 723 C C . TYR A 1 94 ? -2.540 -0.094 1.715 1.00 97.75 94 TYR A C 1
ATOM 725 O O . TYR A 1 94 ? -2.615 -0.663 0.630 1.00 97.75 94 TYR A O 1
ATOM 733 N N . VAL A 1 95 ? -1.419 0.494 2.149 1.00 96.12 95 VAL A N 1
ATOM 734 C CA . VAL A 1 95 ? -0.186 0.570 1.343 1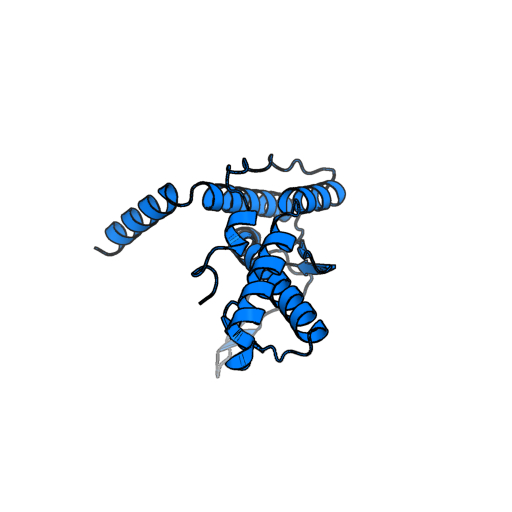.00 96.12 95 VAL A CA 1
ATOM 735 C C . VAL A 1 95 ? 0.320 -0.825 0.974 1.00 96.12 95 VAL A C 1
ATOM 737 O O . VAL A 1 95 ? 0.443 -1.117 -0.207 1.00 96.12 95 VAL A O 1
ATOM 740 N N . HIS A 1 96 ? 0.433 -1.747 1.936 1.00 95.50 96 HIS A N 1
ATOM 741 C CA . HIS A 1 96 ? 0.847 -3.128 1.647 1.00 95.50 96 HIS A CA 1
ATOM 742 C C . HIS A 1 96 ? -0.069 -3.838 0.640 1.00 95.50 96 HIS A C 1
ATOM 744 O O . HIS A 1 96 ? 0.368 -4.733 -0.086 1.00 95.50 96 HIS A O 1
ATOM 750 N N . SER A 1 97 ? -1.356 -3.479 0.601 1.00 96.38 97 SER A N 1
ATOM 751 C CA . SER A 1 97 ? -2.282 -4.037 -0.385 1.00 96.38 97 SER A CA 1
ATOM 752 C C . SER A 1 97 ? -2.043 -3.491 -1.795 1.00 96.38 97 SER A C 1
ATOM 754 O O . SER A 1 97 ? -2.253 -4.224 -2.764 1.00 96.38 97 SER A O 1
ATOM 756 N N . LEU A 1 98 ? -1.567 -2.246 -1.916 1.00 96.75 98 LEU A N 1
ATOM 757 C CA . LEU A 1 98 ? -1.123 -1.662 -3.182 1.00 96.75 98 LEU A CA 1
ATOM 758 C C . LEU A 1 98 ? 0.200 -2.291 -3.625 1.00 96.75 98 LEU A C 1
ATOM 760 O O . LEU A 1 98 ? 0.271 -2.752 -4.759 1.00 96.75 98 LEU A O 1
ATOM 764 N N . ASP A 1 99 ? 1.168 -2.444 -2.719 1.00 95.44 99 ASP A N 1
ATOM 765 C CA . ASP A 1 99 ? 2.452 -3.105 -3.006 1.00 95.44 99 ASP A CA 1
ATOM 766 C C . ASP A 1 99 ? 2.233 -4.548 -3.494 1.00 95.44 99 ASP A C 1
ATOM 768 O O . ASP A 1 99 ? 2.792 -4.989 -4.495 1.00 95.44 99 ASP A O 1
ATOM 772 N N . SER A 1 100 ? 1.324 -5.279 -2.838 1.00 95.25 100 SER A N 1
ATOM 773 C CA . SER A 1 100 ? 0.942 -6.634 -3.258 1.00 95.25 100 SER A CA 1
ATOM 774 C C . SER A 1 100 ? 0.256 -6.647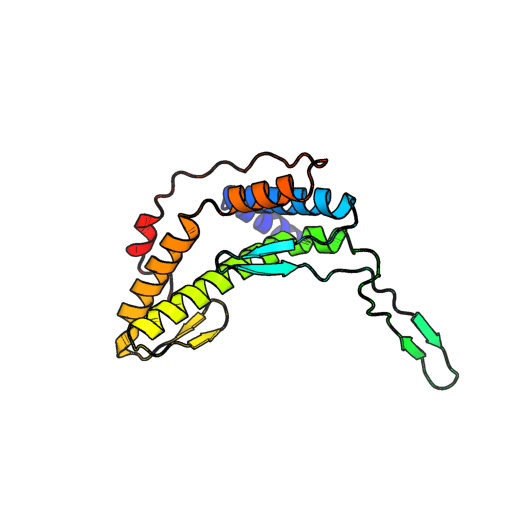 -4.627 1.00 95.25 100 SER A C 1
ATOM 776 O O . SER A 1 100 ? 0.435 -7.587 -5.400 1.00 95.25 100 SER A O 1
ATOM 778 N N . SER A 1 101 ? -0.541 -5.617 -4.929 1.00 96.31 101 SER A N 1
ATOM 779 C CA . SER A 1 101 ? -1.197 -5.473 -6.233 1.00 96.31 101 SER A CA 1
ATOM 780 C C . SER A 1 101 ? -0.168 -5.199 -7.326 1.00 96.31 101 SER A C 1
ATOM 782 O O . SER A 1 101 ? -0.208 -5.852 -8.364 1.00 96.31 101 SER A O 1
ATOM 784 N N . HIS A 1 102 ? 0.790 -4.307 -7.070 1.00 96.62 102 HIS A N 1
ATOM 785 C CA . HIS A 1 102 ? 1.909 -4.012 -7.965 1.00 96.62 102 HIS A CA 1
ATOM 786 C C . HIS A 1 102 ? 2.764 -5.252 -8.245 1.00 96.62 102 HIS A C 1
ATOM 788 O O . HIS A 1 102 ? 3.004 -5.580 -9.409 1.00 96.62 102 HIS A O 1
ATOM 794 N N . MET A 1 103 ? 3.132 -6.001 -7.201 1.00 96.31 103 MET A N 1
ATOM 795 C CA . MET A 1 103 ? 3.866 -7.264 -7.324 1.00 96.31 103 MET A CA 1
ATOM 796 C C . MET A 1 103 ? 3.127 -8.261 -8.225 1.00 96.31 103 MET A C 1
ATOM 798 O O . MET A 1 103 ? 3.733 -8.865 -9.108 1.00 96.31 103 MET A O 1
ATOM 802 N N . LEU A 1 104 ? 1.818 -8.444 -8.018 1.00 96.31 104 LEU A N 1
ATOM 803 C CA . LEU A 1 104 ? 1.022 -9.396 -8.797 1.00 96.31 104 LEU A CA 1
ATOM 804 C C . LEU A 1 104 ? 0.817 -8.946 -10.248 1.00 96.31 104 LEU A C 1
ATOM 806 O O . LEU A 1 104 ? 0.902 -9.777 -11.148 1.00 96.31 104 LEU A O 1
ATOM 810 N N . LEU A 1 105 ? 0.585 -7.654 -10.489 1.00 96.12 105 LEU A N 1
ATOM 811 C CA . LEU A 1 105 ? 0.496 -7.099 -11.844 1.00 96.12 105 LEU A CA 1
ATOM 812 C C . LEU A 1 105 ? 1.811 -7.295 -12.607 1.00 96.12 105 LEU A C 1
ATOM 814 O O . LEU A 1 105 ? 1.794 -7.766 -13.743 1.00 96.12 105 LEU A O 1
ATOM 818 N N . THR A 1 106 ? 2.940 -7.036 -11.945 1.00 96.50 106 THR A N 1
ATOM 819 C CA . THR A 1 106 ? 4.279 -7.274 -12.500 1.00 96.50 106 THR A CA 1
ATOM 820 C C . THR A 1 106 ? 4.486 -8.755 -12.812 1.00 96.50 106 THR A C 1
ATOM 822 O O . THR A 1 106 ? 4.921 -9.093 -13.910 1.00 96.50 106 THR A O 1
ATOM 825 N N . ALA A 1 107 ? 4.133 -9.656 -11.889 1.00 96.56 107 ALA A N 1
ATOM 826 C CA . ALA A 1 107 ? 4.265 -11.098 -12.094 1.00 96.56 107 ALA A CA 1
ATOM 827 C C . ALA A 1 107 ? 3.482 -11.582 -13.325 1.00 96.56 107 ALA A C 1
ATOM 829 O O . ALA A 1 107 ? 4.003 -12.356 -14.126 1.00 96.56 107 ALA A O 1
ATOM 830 N N . LEU A 1 108 ? 2.250 -11.090 -13.497 1.00 96.69 108 LEU A N 1
ATOM 831 C CA . LEU A 1 108 ? 1.411 -11.408 -14.654 1.00 96.69 108 LEU A CA 1
ATOM 832 C C . LEU A 1 108 ? 2.016 -10.890 -15.962 1.00 96.69 108 LEU A C 1
ATOM 834 O O . LEU A 1 108 ? 1.922 -11.556 -16.990 1.00 96.69 108 LEU A O 1
ATOM 838 N N . GLU A 1 109 ? 2.620 -9.704 -15.954 1.00 97.31 109 GLU A N 1
ATOM 839 C CA . GLU A 1 109 ? 3.248 -9.138 -17.148 1.00 97.31 109 GLU A CA 1
ATOM 840 C C . GLU A 1 109 ? 4.553 -9.860 -17.516 1.00 97.31 109 GLU A C 1
ATOM 842 O O . GLU A 1 109 ? 4.781 -10.160 -18.687 1.00 97.31 109 GLU A O 1
ATOM 847 N N . MET A 1 110 ? 5.355 -10.243 -16.521 1.00 97.38 110 MET A N 1
ATOM 848 C CA . MET A 1 110 ? 6.531 -11.099 -16.707 1.00 97.38 110 MET A CA 1
ATOM 849 C C . MET A 1 110 ? 6.148 -12.467 -17.291 1.00 97.38 110 MET A C 1
ATOM 851 O O . MET A 1 110 ? 6.776 -12.930 -18.243 1.00 97.38 110 MET A O 1
ATOM 855 N N . GLU A 1 111 ? 5.072 -13.084 -16.788 1.00 97.25 111 GLU A N 1
ATOM 856 C CA . GLU A 1 111 ? 4.561 -14.360 -17.303 1.00 97.25 111 GLU A CA 1
ATOM 857 C C . GLU A 1 111 ? 4.123 -14.250 -18.771 1.00 97.25 111 GLU A C 1
ATOM 859 O O . GLU A 1 111 ? 4.481 -15.104 -19.585 1.00 97.25 111 GLU A O 1
ATOM 864 N N . LYS A 1 112 ? 3.413 -13.177 -19.152 1.00 97.25 112 LYS A N 1
ATOM 865 C CA . LYS A 1 112 ? 3.016 -12.937 -20.554 1.00 97.25 112 LYS A CA 1
ATOM 866 C C . LYS A 1 112 ? 4.210 -12.833 -21.503 1.00 97.25 112 LYS A C 1
ATOM 868 O O . LYS A 1 112 ? 4.085 -13.197 -22.672 1.00 97.25 112 LYS A O 1
ATOM 873 N N . ARG A 1 113 ? 5.348 -12.344 -21.009 1.00 96.50 113 ARG A N 1
ATOM 874 C CA . ARG A 1 113 ? 6.611 -12.226 -21.754 1.00 96.50 113 ARG A CA 1
ATOM 875 C C . ARG A 1 113 ? 7.453 -13.505 -21.711 1.00 96.50 113 ARG A C 1
ATOM 877 O O . ARG A 1 113 ? 8.477 -13.584 -22.379 1.00 96.50 113 ARG A O 1
ATOM 884 N N . GLY A 1 114 ? 7.006 -14.526 -20.977 1.00 96.62 114 GLY A N 1
ATOM 885 C CA . GLY A 1 114 ? 7.713 -15.796 -20.824 1.00 96.62 114 GLY A CA 1
ATOM 886 C C . GLY A 1 114 ? 8.929 -15.718 -19.901 1.00 96.62 114 GLY A C 1
ATOM 887 O O . GLY A 1 114 ? 9.815 -16.564 -20.005 1.00 96.62 114 GLY A O 1
ATOM 888 N N . LEU A 1 115 ? 8.980 -14.719 -19.017 1.00 96.62 115 LEU A N 1
ATOM 889 C CA . LEU A 1 115 ? 10.090 -14.490 -18.097 1.00 96.62 115 LEU A CA 1
ATOM 890 C C . LEU A 1 115 ? 9.807 -15.107 -16.726 1.00 96.62 115 LEU A C 1
ATOM 892 O O . LEU A 1 115 ? 8.684 -15.071 -16.218 1.00 96.62 115 LEU A O 1
ATOM 896 N N . THR A 1 116 ? 10.849 -15.640 -16.089 1.00 96.38 116 THR A N 1
ATOM 897 C CA . THR A 1 116 ? 10.755 -16.130 -14.708 1.00 96.38 116 THR A CA 1
ATOM 898 C C . THR A 1 116 ? 10.627 -14.945 -13.756 1.00 96.38 116 THR A C 1
ATOM 900 O O . THR A 1 116 ? 11.402 -13.995 -13.839 1.00 96.38 116 THR A O 1
ATOM 903 N N . PHE A 1 117 ? 9.702 -15.019 -12.802 1.00 96.88 117 PHE A N 1
ATOM 904 C CA . PHE A 1 117 ? 9.543 -14.008 -11.760 1.00 96.88 117 PHE A CA 1
ATOM 905 C C . PHE A 1 117 ? 9.427 -14.657 -10.381 1.00 96.88 117 PHE A C 1
ATOM 907 O O . PHE A 1 117 ? 8.724 -15.651 -10.196 1.00 96.88 117 PHE A O 1
ATOM 914 N N . SER A 1 118 ? 10.113 -14.078 -9.403 1.00 95.00 118 SER A N 1
ATOM 915 C CA . SER A 1 118 ? 10.001 -14.415 -7.987 1.00 95.00 118 SER A CA 1
ATOM 916 C C . SER A 1 118 ? 10.006 -13.127 -7.179 1.00 95.00 118 SER A C 1
ATOM 918 O O . SER A 1 118 ? 10.705 -12.184 -7.528 1.00 95.00 118 SER A O 1
ATOM 920 N N . ALA A 1 119 ? 9.268 -13.088 -6.074 1.00 92.69 119 ALA A N 1
ATOM 921 C CA . ALA A 1 119 ? 9.225 -11.910 -5.223 1.00 92.69 119 ALA A CA 1
ATOM 922 C C . ALA A 1 119 ? 9.151 -12.276 -3.742 1.00 92.69 119 ALA A C 1
ATOM 924 O O . ALA A 1 119 ? 8.540 -13.276 -3.356 1.00 92.69 119 ALA A O 1
ATOM 925 N N . VAL A 1 120 ? 9.754 -11.428 -2.914 1.00 90.69 120 VAL A N 1
ATOM 926 C CA . VAL A 1 120 ? 9.596 -11.416 -1.461 1.00 90.69 120 VAL A CA 1
ATOM 927 C C . VAL A 1 120 ? 9.164 -10.008 -1.077 1.00 90.69 120 VAL A C 1
ATOM 929 O O . VAL A 1 120 ? 10.000 -9.127 -0.914 1.00 90.69 120 VAL A O 1
ATOM 932 N N . HIS A 1 121 ? 7.851 -9.805 -0.952 1.00 86.44 121 HIS A N 1
ATOM 933 C CA . HIS A 1 121 ? 7.243 -8.491 -0.720 1.00 86.44 121 HIS A CA 1
ATOM 934 C C . HIS A 1 121 ? 7.655 -7.455 -1.783 1.00 86.44 121 HIS A C 1
ATOM 936 O O . HIS A 1 121 ? 7.175 -7.533 -2.908 1.00 86.44 121 HIS A O 1
ATOM 942 N N . ASP A 1 122 ? 8.525 -6.515 -1.426 1.00 88.12 122 ASP A N 1
ATOM 943 C CA . ASP A 1 122 ? 9.035 -5.410 -2.245 1.00 88.12 122 ASP A CA 1
ATOM 944 C C . ASP A 1 122 ? 10.367 -5.731 -2.949 1.00 88.12 122 ASP A C 1
ATOM 946 O O . ASP A 1 122 ? 10.953 -4.874 -3.605 1.00 88.12 122 ASP A O 1
ATOM 950 N N . SER A 1 123 ? 10.857 -6.968 -2.824 1.00 91.06 123 SER A N 1
ATOM 951 C CA . SER A 1 123 ? 12.077 -7.445 -3.483 1.00 91.06 123 SER A CA 1
ATOM 952 C C . SER A 1 123 ? 11.741 -8.379 -4.646 1.00 91.06 123 SER A C 1
ATOM 954 O O . SER A 1 123 ? 11.124 -9.425 -4.430 1.00 91.06 123 SER A O 1
ATOM 956 N N . PHE A 1 124 ? 12.185 -8.040 -5.861 1.00 94.88 124 PHE A N 1
ATOM 957 C CA . PHE A 1 124 ? 11.812 -8.722 -7.111 1.00 94.88 124 PHE A CA 1
ATOM 958 C C . PHE A 1 124 ? 13.015 -9.366 -7.800 1.00 94.88 124 PHE A C 1
ATOM 960 O O . PHE A 1 124 ? 14.035 -8.713 -8.005 1.00 94.88 124 PHE A O 1
ATOM 967 N N . TRP A 1 125 ? 12.909 -10.644 -8.163 1.00 95.50 125 TRP A N 1
ATOM 968 C CA . TRP A 1 125 ? 14.003 -11.460 -8.692 1.00 95.50 125 TRP A CA 1
ATOM 969 C C . TRP A 1 125 ? 13.617 -12.133 -10.016 1.00 95.50 125 TRP A C 1
ATOM 971 O O . TRP A 1 125 ? 12.499 -12.620 -10.194 1.00 95.50 125 TRP A O 1
ATOM 981 N N . THR A 1 126 ? 14.595 -12.238 -10.913 1.00 96.88 126 THR A N 1
ATOM 982 C CA . THR A 1 126 ? 14.517 -12.962 -1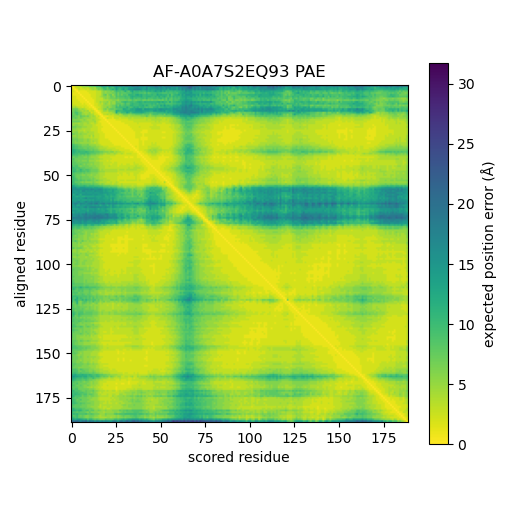2.189 1.00 96.88 126 THR A CA 1
ATOM 983 C C . THR A 1 126 ? 15.903 -13.525 -12.554 1.00 96.88 126 THR A C 1
ATOM 985 O O . THR A 1 126 ? 16.842 -13.437 -11.755 1.00 96.88 126 THR A O 1
ATOM 988 N N . HIS A 1 127 ? 16.061 -14.146 -13.725 1.00 96.81 127 HIS A N 1
ATOM 989 C CA . HIS A 1 127 ? 17.377 -14.540 -14.227 1.00 96.81 127 HIS A CA 1
ATOM 990 C C . HIS A 1 127 ? 18.213 -13.310 -14.602 1.00 96.81 127 HIS A C 1
ATOM 992 O O . HIS A 1 127 ? 17.692 -12.307 -15.068 1.00 96.81 127 HIS A O 1
ATOM 998 N N . ALA A 1 128 ? 19.537 -13.392 -14.445 1.00 96.19 128 ALA A N 1
ATOM 999 C CA . ALA A 1 128 ? 20.432 -12.248 -14.647 1.00 96.19 128 ALA A CA 1
ATOM 1000 C C . ALA A 1 128 ? 20.332 -11.603 -16.046 1.00 96.19 128 ALA A C 1
ATOM 1002 O O . ALA A 1 128 ? 20.584 -10.411 -16.177 1.00 96.19 128 ALA A O 1
ATOM 1003 N N . CYS A 1 129 ? 19.969 -12.372 -17.077 1.00 96.00 129 CYS A N 1
ATOM 1004 C CA . CYS A 1 129 ? 19.773 -11.860 -18.435 1.00 96.00 129 CYS A CA 1
ATOM 1005 C C . CYS A 1 129 ? 18.495 -11.024 -18.611 1.00 96.00 129 CYS A C 1
ATOM 1007 O O . CYS A 1 129 ? 18.433 -10.245 -19.555 1.00 96.00 129 CYS A O 1
ATOM 1009 N N . ASP A 1 130 ? 17.529 -11.152 -17.700 1.00 96.06 130 ASP A N 1
ATOM 1010 C CA . ASP A 1 130 ? 16.184 -10.579 -17.828 1.00 96.06 130 ASP A CA 1
ATOM 1011 C C . ASP A 1 130 ? 15.975 -9.379 -16.883 1.00 96.06 130 ASP A C 1
ATOM 1013 O O . ASP A 1 130 ? 14.898 -8.787 -16.848 1.00 96.06 130 ASP A O 1
ATOM 1017 N N . VAL A 1 131 ? 16.994 -9.005 -16.095 1.00 94.81 131 VAL A N 1
ATOM 1018 C CA . VAL A 1 131 ? 16.907 -7.951 -15.064 1.00 94.81 131 VAL A CA 1
ATOM 1019 C C . VAL A 1 131 ? 16.519 -6.598 -15.657 1.00 94.81 131 VAL A C 1
ATOM 1021 O O . VAL A 1 131 ? 15.666 -5.909 -15.099 1.00 94.81 131 VAL A O 1
ATOM 1024 N N . ASP A 1 132 ? 17.107 -6.222 -16.793 1.00 93.94 132 ASP A N 1
ATOM 1025 C CA . ASP A 1 132 ? 16.800 -4.948 -17.451 1.00 93.94 132 ASP A CA 1
ATOM 1026 C C . ASP A 1 132 ? 15.341 -4.901 -17.920 1.00 93.94 132 ASP A C 1
ATOM 1028 O O . ASP A 1 132 ? 14.658 -3.888 -17.751 1.00 93.94 132 ASP A O 1
ATOM 1032 N N . GLU A 1 133 ? 14.839 -6.020 -18.448 1.00 95.12 133 GLU A N 1
ATOM 1033 C CA . GLU A 1 133 ? 13.452 -6.133 -18.889 1.00 95.12 133 GLU A CA 1
ATOM 1034 C C . GLU A 1 133 ? 12.480 -6.122 -17.702 1.00 95.12 133 GLU A C 1
ATOM 1036 O O . GLU A 1 133 ? 11.502 -5.373 -17.722 1.00 95.12 133 GLU A O 1
ATOM 1041 N N . MET A 1 134 ? 12.785 -6.864 -16.631 1.00 96.12 134 MET A N 1
ATOM 1042 C CA . MET A 1 134 ? 12.001 -6.857 -15.393 1.00 96.12 134 MET A CA 1
ATOM 1043 C C . MET A 1 134 ? 11.913 -5.454 -14.786 1.00 96.12 134 MET A C 1
ATOM 1045 O O . MET A 1 134 ? 10.836 -5.037 -14.369 1.00 96.12 134 MET A O 1
ATOM 1049 N N . ASN A 1 135 ? 13.016 -4.704 -14.763 1.00 95.12 135 ASN A N 1
ATOM 1050 C CA . ASN A 1 135 ? 13.031 -3.335 -14.248 1.00 95.12 135 ASN A CA 1
ATOM 1051 C C . ASN A 1 135 ? 12.155 -2.389 -15.076 1.00 95.12 135 ASN A C 1
ATOM 1053 O O . ASN A 1 135 ? 11.491 -1.522 -14.507 1.00 95.12 135 ASN A O 1
ATOM 1057 N N . GLY A 1 136 ? 12.116 -2.568 -16.400 1.00 95.38 136 GLY A N 1
ATOM 1058 C CA . GLY A 1 136 ? 11.169 -1.861 -17.264 1.00 95.38 136 GLY A CA 1
ATOM 1059 C C . GLY A 1 136 ? 9.720 -2.180 -16.889 1.00 95.38 136 GLY A C 1
ATOM 1060 O O . GLY A 1 136 ? 8.951 -1.273 -16.577 1.00 95.38 136 GLY A O 1
ATOM 1061 N N . VAL A 1 137 ? 9.383 -3.472 -16.807 1.00 96.25 137 VAL A N 1
ATOM 1062 C CA . VAL A 1 137 ? 8.034 -3.945 -16.438 1.00 96.25 137 VAL A CA 1
ATOM 1063 C C . VAL A 1 137 ? 7.596 -3.428 -15.070 1.00 96.25 137 VAL A C 1
ATOM 1065 O O . VAL A 1 137 ? 6.456 -2.994 -14.916 1.00 96.25 137 VAL A O 1
ATOM 1068 N N . LEU A 1 138 ? 8.487 -3.456 -14.078 1.00 96.25 138 LEU A N 1
ATOM 1069 C CA . LEU A 1 138 ? 8.211 -2.980 -12.723 1.00 96.25 138 LEU A CA 1
ATOM 1070 C C . LEU A 1 138 ? 7.803 -1.506 -12.711 1.00 96.25 138 LEU A C 1
ATOM 1072 O O . LEU A 1 138 ? 6.814 -1.152 -12.065 1.00 96.25 138 LEU A O 1
ATOM 1076 N N . ARG A 1 139 ? 8.548 -0.650 -13.421 1.00 96.50 139 ARG A N 1
ATOM 1077 C CA . ARG A 1 139 ? 8.249 0.786 -13.504 1.00 96.50 139 ARG A CA 1
ATOM 1078 C C . ARG A 1 139 ? 6.958 1.038 -14.275 1.00 96.50 139 ARG A C 1
ATOM 1080 O O . ARG A 1 139 ? 6.141 1.823 -13.808 1.00 96.50 139 ARG A O 1
ATOM 1087 N N . ASP A 1 140 ? 6.737 0.335 -15.383 1.00 96.19 140 ASP A N 1
ATOM 1088 C CA . ASP A 1 140 ? 5.496 0.447 -16.158 1.00 96.19 140 ASP A CA 1
ATOM 1089 C C . ASP A 1 140 ? 4.276 0.067 -15.313 1.00 96.19 140 ASP A C 1
ATOM 1091 O O . ASP A 1 140 ? 3.350 0.863 -15.169 1.00 96.19 140 ASP A O 1
ATOM 1095 N N . CYS A 1 141 ? 4.317 -1.093 -14.650 1.00 96.19 141 CYS A N 1
ATOM 1096 C CA . CYS A 1 141 ? 3.236 -1.539 -13.769 1.00 96.19 141 CYS A CA 1
ATOM 1097 C C . CYS A 1 141 ? 3.025 -0.592 -12.581 1.00 96.19 141 CYS A C 1
ATOM 1099 O O . CYS A 1 141 ? 1.903 -0.467 -12.094 1.00 96.19 141 CYS A O 1
ATOM 1101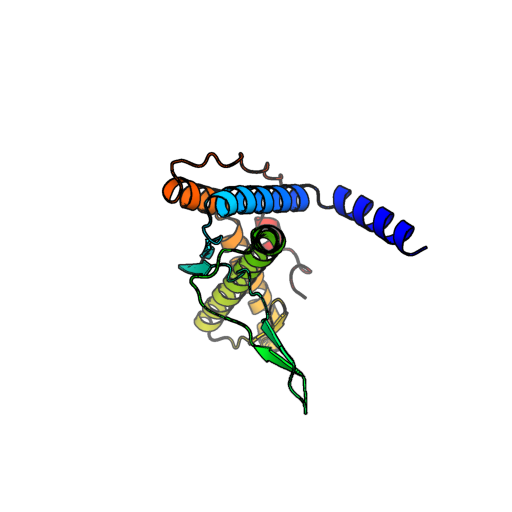 N N . PHE A 1 142 ? 4.089 0.052 -12.085 1.00 96.56 142 PHE A N 1
ATOM 1102 C CA . PHE A 1 142 ? 3.975 1.043 -11.017 1.00 96.56 142 PHE A CA 1
ATOM 1103 C C . PHE A 1 142 ? 3.207 2.268 -11.510 1.00 96.56 142 PHE A C 1
ATOM 1105 O O . PHE A 1 142 ? 2.234 2.673 -10.875 1.00 96.56 142 PHE A O 1
ATOM 1112 N N . VAL A 1 143 ? 3.603 2.832 -12.654 1.00 96.38 143 VAL A N 1
ATOM 1113 C CA . VAL A 1 143 ? 2.919 4.005 -13.208 1.00 96.38 143 VAL A CA 1
ATOM 1114 C C . VAL A 1 143 ? 1.464 3.677 -13.525 1.00 96.38 143 VAL A C 1
ATOM 1116 O O . VAL A 1 143 ? 0.582 4.397 -13.073 1.00 96.38 143 VAL A O 1
ATOM 1119 N N . ASP A 1 144 ? 1.192 2.557 -14.191 1.00 95.62 144 ASP A N 1
ATOM 1120 C CA . ASP A 1 144 ? -0.172 2.157 -14.560 1.00 95.62 144 ASP A CA 1
ATOM 1121 C C . ASP A 1 144 ? -1.080 1.912 -13.335 1.00 95.62 144 ASP A C 1
ATOM 1123 O O . ASP A 1 144 ? -2.302 2.089 -13.394 1.00 95.62 144 ASP A O 1
ATOM 1127 N N . LEU A 1 145 ? -0.502 1.495 -12.203 1.00 96.38 145 LEU A N 1
ATOM 1128 C CA . LEU A 1 145 ? -1.232 1.325 -10.948 1.00 96.38 145 LEU A CA 1
ATOM 1129 C C . LEU A 1 145 ? -1.568 2.670 -10.291 1.00 96.38 145 LEU A C 1
ATOM 1131 O O . LEU A 1 145 ? -2.694 2.854 -9.830 1.00 96.38 145 LEU A O 1
ATOM 1135 N N . TYR A 1 146 ? -0.596 3.581 -10.214 1.00 95.81 146 TYR A N 1
ATOM 1136 C CA . TYR A 1 146 ? -0.733 4.854 -9.496 1.00 95.81 146 TYR A CA 1
ATOM 1137 C C . TYR A 1 146 ? -1.315 5.995 -10.341 1.00 95.81 146 TYR A C 1
ATOM 1139 O O . TYR A 1 146 ? -1.736 6.994 -9.765 1.00 95.81 146 TYR A O 1
ATOM 1147 N N . ASP A 1 147 ? -1.413 5.835 -11.663 1.00 94.19 147 ASP A N 1
ATOM 1148 C CA . ASP A 1 147 ? -2.181 6.727 -12.550 1.00 94.19 147 ASP A CA 1
ATOM 1149 C C . ASP A 1 147 ? -3.702 6.614 -12.305 1.00 94.19 147 ASP A C 1
ATOM 1151 O O . ASP A 1 147 ? -4.499 7.462 -12.706 1.00 94.19 147 ASP A O 1
ATOM 1155 N N . GLN A 1 148 ? -4.131 5.570 -11.590 1.00 94.12 148 GLN A N 1
ATOM 1156 C CA . GLN A 1 148 ? -5.519 5.401 -11.178 1.00 94.12 148 GLN A CA 1
ATOM 1157 C C . GLN A 1 148 ? -5.862 6.301 -9.978 1.00 94.12 148 GLN A C 1
ATOM 1159 O O . GLN A 1 148 ? -5.049 6.464 -9.065 1.00 94.12 148 GLN A O 1
ATOM 1164 N N . PRO A 1 149 ? -7.106 6.807 -9.887 1.00 94.81 149 PRO A N 1
ATOM 1165 C CA . PRO A 1 149 ? -7.559 7.636 -8.770 1.00 94.81 149 PRO A CA 1
ATOM 1166 C C . PRO A 1 149 ? -7.896 6.770 -7.537 1.00 94.81 149 PRO A C 1
ATOM 1168 O O . PRO A 1 149 ? -9.057 6.554 -7.173 1.00 94.81 149 PRO A O 1
ATOM 1171 N N . LEU A 1 150 ? -6.860 6.183 -6.925 1.00 96.38 150 LEU A N 1
ATOM 1172 C CA . LEU A 1 150 ? -6.974 5.143 -5.895 1.00 96.38 150 LEU A CA 1
ATOM 1173 C C . LEU A 1 150 ? -7.725 5.619 -4.640 1.00 96.38 150 LEU A C 1
ATOM 1175 O O . LEU A 1 150 ? -8.541 4.878 -4.085 1.00 96.38 150 LEU A O 1
ATOM 1179 N N . LEU A 1 151 ? -7.449 6.838 -4.161 1.00 96.69 151 LEU A N 1
ATOM 1180 C CA . LEU A 1 151 ? -8.081 7.363 -2.943 1.00 96.69 151 LEU A CA 1
ATOM 1181 C C . LEU A 1 151 ? -9.513 7.840 -3.206 1.00 96.69 151 LEU A C 1
ATOM 1183 O O . LEU A 1 151 ? -10.380 7.678 -2.343 1.00 96.69 151 LEU A O 1
ATOM 1187 N N . GLU A 1 152 ? -9.777 8.382 -4.392 1.00 96.19 152 GLU A N 1
ATOM 1188 C CA . GLU A 1 152 ? -11.110 8.751 -4.863 1.00 96.19 152 GLU A CA 1
ATOM 1189 C C . GLU A 1 152 ? -12.008 7.518 -4.926 1.00 96.19 152 GLU A C 1
ATOM 1191 O O . GLU A 1 152 ? -13.113 7.532 -4.382 1.00 96.19 152 GLU A O 1
ATOM 1196 N N . GLU A 1 153 ? -11.528 6.434 -5.537 1.00 95.62 153 GLU A N 1
ATOM 1197 C CA . GLU A 1 153 ? -12.289 5.193 -5.665 1.00 95.62 153 GLU A CA 1
ATOM 1198 C C . GLU A 1 153 ? -12.559 4.554 -4.296 1.00 95.62 153 GLU A C 1
ATOM 1200 O O . GLU A 1 153 ? -13.670 4.083 -4.013 1.00 95.62 153 GLU A O 1
ATOM 1205 N N . LEU A 1 154 ? -11.570 4.609 -3.400 1.00 96.69 154 LEU A N 1
ATOM 1206 C CA . LEU A 1 154 ? -11.718 4.178 -2.015 1.00 96.69 154 LEU A CA 1
ATOM 1207 C C . LEU A 1 154 ? -12.794 4.994 -1.279 1.00 96.69 154 LEU A C 1
ATOM 1209 O O . LEU A 1 154 ? -13.691 4.411 -0.657 1.00 96.69 154 LEU A O 1
ATOM 1213 N N . LYS A 1 155 ? -12.741 6.330 -1.376 1.00 96.62 155 LYS A N 1
ATOM 1214 C CA . LYS A 1 155 ? -13.731 7.239 -0.777 1.00 96.62 155 LYS A CA 1
ATOM 1215 C C . LYS A 1 155 ? -15.126 6.960 -1.335 1.00 96.62 155 LYS A C 1
ATOM 1217 O O . LYS A 1 155 ? -16.048 6.728 -0.553 1.00 96.62 155 LYS A O 1
ATOM 1222 N N . ARG A 1 156 ? -15.260 6.879 -2.661 1.00 95.69 156 ARG A N 1
ATOM 1223 C CA . ARG A 1 156 ? -16.518 6.586 -3.367 1.00 95.69 156 ARG A CA 1
ATOM 1224 C C . ARG A 1 156 ? -17.138 5.276 -2.888 1.00 95.69 156 ARG A C 1
ATOM 1226 O O . ARG A 1 156 ? -18.330 5.220 -2.585 1.00 95.69 156 ARG A O 1
ATOM 1233 N N . THR A 1 157 ? -16.329 4.225 -2.764 1.00 95.00 157 THR A N 1
ATOM 1234 C CA . THR A 1 157 ? -16.779 2.911 -2.280 1.00 95.00 157 THR A CA 1
ATOM 1235 C C . THR A 1 157 ? -17.325 2.986 -0.855 1.00 95.00 157 THR A C 1
ATOM 1237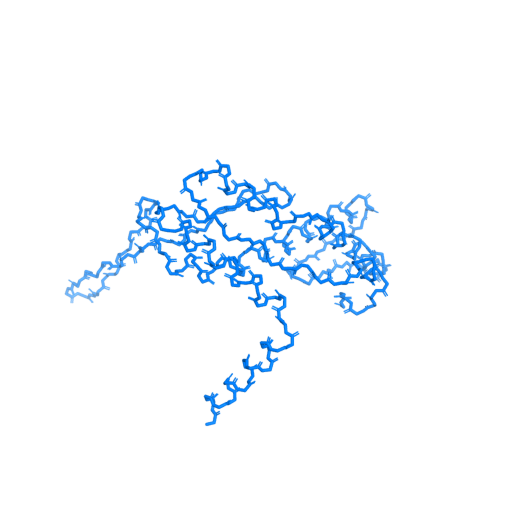 O O . THR A 1 157 ? -18.352 2.374 -0.542 1.00 95.00 157 THR A O 1
ATOM 1240 N N . TRP A 1 158 ? -16.677 3.748 0.024 1.00 95.94 158 TRP A N 1
ATOM 1241 C CA . TRP A 1 158 ? -17.163 3.928 1.388 1.00 95.94 158 TRP A CA 1
ATOM 1242 C C . TRP A 1 158 ? -18.394 4.819 1.486 1.00 95.94 158 TRP A C 1
ATOM 1244 O O . TRP A 1 158 ? -19.277 4.494 2.273 1.00 95.94 158 TRP A O 1
ATOM 1254 N N . GLU A 1 159 ? -18.502 5.880 0.694 1.00 94.88 159 GLU A N 1
ATOM 1255 C CA . GLU A 1 159 ? -19.700 6.731 0.663 1.00 94.88 159 GLU A CA 1
ATOM 1256 C C . GLU A 1 159 ? -20.932 5.943 0.205 1.00 94.88 159 GLU A C 1
ATOM 1258 O O . GLU A 1 159 ? -21.993 6.036 0.825 1.00 94.88 159 GLU A O 1
ATOM 1263 N N . MET A 1 160 ? -20.780 5.078 -0.805 1.00 94.00 160 MET A N 1
ATOM 1264 C CA . MET A 1 160 ? -21.848 4.165 -1.231 1.00 94.00 160 MET A CA 1
ATOM 1265 C C . MET A 1 160 ? -22.227 3.163 -0.133 1.00 94.00 160 MET A C 1
ATOM 1267 O O . MET A 1 160 ? -23.404 2.858 0.061 1.00 94.00 160 MET A O 1
ATOM 1271 N N . ARG A 1 161 ? -21.237 2.633 0.593 1.00 93.31 161 ARG A N 1
ATOM 1272 C CA . ARG A 1 161 ? -21.461 1.629 1.643 1.00 93.31 161 ARG A CA 1
ATOM 1273 C C . ARG A 1 161 ? -22.008 2.221 2.943 1.00 93.31 161 ARG A C 1
ATOM 1275 O O . ARG A 1 161 ? -22.721 1.532 3.674 1.00 93.31 161 ARG A O 1
ATOM 1282 N N . TYR A 1 162 ? -21.666 3.469 3.242 1.00 92.88 162 TYR A N 1
ATOM 1283 C CA . TYR A 1 162 ? -21.997 4.167 4.480 1.00 92.88 162 TYR A CA 1
ATOM 1284 C C . TYR A 1 162 ? -22.662 5.522 4.174 1.00 92.88 162 TYR A C 1
ATOM 1286 O O . TYR A 1 162 ? -22.106 6.562 4.519 1.00 92.88 162 TYR A O 1
ATOM 1294 N N . PRO A 1 163 ? -23.879 5.544 3.598 1.00 90.38 163 PRO A N 1
ATOM 1295 C CA . PRO A 1 163 ? -24.522 6.779 3.129 1.00 90.38 163 PRO A CA 1
ATOM 1296 C C . PRO A 1 163 ? -24.828 7.802 4.238 1.00 90.38 163 PRO A C 1
ATOM 1298 O O . PRO A 1 163 ? -25.060 8.971 3.957 1.00 90.38 163 PRO A O 1
ATOM 1301 N N . GLY A 1 164 ? -24.839 7.380 5.508 1.00 89.19 164 GLY A N 1
ATOM 1302 C CA . GLY A 1 164 ? -25.003 8.266 6.666 1.00 89.19 164 GLY A CA 1
ATOM 1303 C C . GLY A 1 164 ? -23.695 8.827 7.237 1.00 89.19 164 GLY A C 1
ATOM 1304 O O . GLY A 1 164 ? -23.732 9.493 8.270 1.00 89.19 164 GLY A O 1
ATOM 1305 N N . LEU A 1 165 ? -22.544 8.519 6.631 1.00 92.69 165 LEU A N 1
ATOM 1306 C CA . LEU A 1 165 ? -21.225 8.922 7.108 1.00 92.69 165 LEU A CA 1
ATOM 1307 C C . LEU A 1 165 ? -20.617 9.967 6.170 1.00 92.69 165 LEU A C 1
ATOM 1309 O O . LEU A 1 165 ? -20.364 9.689 5.004 1.00 92.69 165 LEU A O 1
ATOM 1313 N N . THR A 1 166 ? -20.323 11.154 6.694 1.00 93.81 166 THR A N 1
ATOM 1314 C CA . THR A 1 166 ? -19.590 12.183 5.948 1.00 93.81 166 THR A CA 1
ATOM 1315 C C . THR A 1 166 ? -18.091 11.959 6.114 1.00 93.81 166 THR A C 1
ATOM 1317 O O . THR A 1 166 ? -17.556 12.111 7.215 1.00 93.81 166 THR A O 1
ATOM 1320 N N . LEU A 1 167 ? -17.417 11.567 5.033 1.00 94.75 167 LEU A N 1
ATOM 1321 C CA . LEU A 1 167 ? -15.965 11.402 5.005 1.00 94.75 167 LEU A CA 1
ATOM 1322 C C . LEU A 1 167 ? -15.267 12.733 4.684 1.00 94.75 167 LEU A C 1
ATOM 1324 O O . LEU A 1 167 ? -15.832 13.552 3.960 1.00 94.75 167 LEU A O 1
ATOM 1328 N N . PRO A 1 168 ? -14.048 12.961 5.208 1.00 96.19 168 PRO A N 1
ATOM 1329 C CA . PRO A 1 168 ? -13.282 14.161 4.893 1.00 96.19 168 PRO A CA 1
ATOM 1330 C C . PRO A 1 168 ? -12.912 14.235 3.405 1.00 96.19 168 PRO A C 1
ATOM 1332 O O . PRO A 1 168 ? -12.886 13.228 2.685 1.00 96.19 168 PRO A O 1
ATOM 1335 N N . ASP A 1 169 ? -12.592 15.440 2.948 1.00 96.19 169 ASP A N 1
ATOM 1336 C CA . ASP A 1 169 ? -12.051 15.660 1.610 1.00 96.19 169 ASP A CA 1
ATOM 1337 C C . ASP A 1 169 ? -10.677 15.019 1.446 1.00 96.19 169 ASP A C 1
ATOM 1339 O O . ASP A 1 169 ? -9.970 14.758 2.423 1.00 96.19 169 ASP A O 1
ATOM 1343 N N . LEU A 1 170 ? -10.361 14.680 0.198 1.00 95.94 170 LEU A N 1
ATOM 1344 C CA . LEU A 1 170 ? -9.098 14.049 -0.151 1.00 95.94 170 LEU A CA 1
ATOM 1345 C C . LEU A 1 170 ? -7.942 15.032 0.082 1.00 95.94 170 LEU A C 1
ATOM 1347 O O . LEU A 1 170 ? -8.137 16.241 -0.063 1.00 95.94 170 LEU A O 1
ATOM 1351 N N . PRO A 1 171 ? -6.754 14.536 0.463 1.00 94.75 171 PRO A N 1
ATOM 1352 C CA . PRO A 1 171 ? -5.559 15.370 0.494 1.00 94.75 171 PRO A CA 1
ATOM 1353 C C . PRO A 1 171 ? -5.234 15.894 -0.913 1.00 94.75 171 PRO A C 1
ATOM 1355 O O . PRO A 1 171 ? -5.551 15.246 -1.908 1.00 94.75 171 PRO A O 1
ATOM 1358 N N . GLU A 1 172 ? -4.591 17.060 -0.988 1.00 90.06 172 GLU A N 1
ATOM 1359 C CA . GLU A 1 172 ? -4.153 17.632 -2.264 1.00 90.06 172 GLU A CA 1
ATOM 1360 C C . GLU A 1 172 ? -3.077 16.756 -2.916 1.00 90.06 172 GLU A C 1
ATOM 1362 O O . GLU A 1 172 ? -2.168 16.249 -2.251 1.00 90.06 172 GLU A O 1
ATOM 1367 N N . THR A 1 173 ? -3.182 16.585 -4.232 1.00 89.62 173 THR A N 1
ATOM 1368 C CA . THR A 1 173 ? -2.159 15.929 -5.045 1.00 89.62 173 THR A CA 1
ATOM 1369 C C . THR A 1 173 ? -0.983 16.872 -5.271 1.00 89.62 173 THR A C 1
ATOM 1371 O O . THR A 1 173 ? -1.165 18.080 -5.424 1.00 89.62 173 THR A O 1
ATOM 1374 N N . GLY A 1 174 ? 0.226 16.314 -5.310 1.00 89.62 174 GLY A N 1
ATOM 1375 C CA . GLY A 1 174 ? 1.422 17.059 -5.699 1.00 89.62 174 GLY A CA 1
ATOM 1376 C C . GLY A 1 174 ? 1.495 17.321 -7.206 1.00 89.62 174 GLY A C 1
ATOM 1377 O O . GLY A 1 174 ? 0.554 17.058 -7.952 1.00 89.62 174 GLY A O 1
ATOM 1378 N N . ASP A 1 175 ? 2.650 17.812 -7.639 1.00 91.56 175 ASP A N 1
ATOM 1379 C CA . ASP A 1 175 ? 2.995 18.163 -9.020 1.00 91.56 175 ASP A CA 1
ATOM 1380 C C . ASP A 1 175 ? 3.911 17.134 -9.711 1.00 91.56 175 ASP A C 1
ATOM 1382 O O . ASP A 1 175 ? 4.375 17.377 -10.822 1.00 91.56 175 ASP A O 1
ATOM 1386 N N . LEU A 1 176 ? 4.163 15.986 -9.070 1.00 92.19 176 LEU A N 1
ATOM 1387 C CA . LEU A 1 176 ? 4.980 14.902 -9.618 1.00 92.19 176 LEU A CA 1
ATOM 1388 C C . LEU A 1 176 ? 4.367 14.345 -10.911 1.00 92.19 176 LEU A C 1
ATOM 1390 O O . LEU A 1 176 ? 3.244 13.839 -10.898 1.00 92.19 176 LEU A O 1
ATOM 1394 N N . ASP A 1 177 ? 5.146 14.342 -11.992 1.00 93.31 177 ASP A N 1
ATOM 1395 C CA . ASP A 1 177 ? 4.824 13.575 -13.193 1.00 93.31 177 ASP A CA 1
ATOM 1396 C C . ASP A 1 177 ? 5.233 12.109 -12.991 1.00 93.31 177 ASP A C 1
ATOM 1398 O O . ASP A 1 177 ? 6.417 11.766 -12.966 1.00 93.31 177 ASP A O 1
ATOM 1402 N N . LEU A 1 178 ? 4.245 11.220 -12.852 1.00 92.62 178 LEU A N 1
ATOM 1403 C CA . LEU A 1 178 ? 4.485 9.786 -12.670 1.00 92.62 178 LEU A CA 1
ATOM 1404 C C . LEU A 1 178 ? 5.263 9.163 -13.836 1.00 92.62 178 LEU A C 1
ATOM 1406 O O . LEU A 1 178 ? 5.924 8.143 -13.641 1.00 92.62 178 LEU A O 1
ATOM 1410 N N . ASN A 1 179 ? 5.238 9.763 -15.030 1.00 93.06 179 ASN A N 1
ATOM 1411 C CA . ASN A 1 179 ? 5.983 9.235 -16.169 1.00 93.06 179 ASN A CA 1
ATOM 1412 C C . ASN A 1 179 ? 7.503 9.265 -15.943 1.00 93.06 179 ASN A C 1
ATOM 1414 O O . ASN A 1 179 ? 8.191 8.393 -16.474 1.00 93.06 179 ASN A O 1
ATOM 1418 N N . GLU A 1 180 ? 8.016 10.167 -15.097 1.00 93.75 180 GLU A N 1
ATOM 1419 C CA . GLU A 1 180 ? 9.442 10.229 -14.736 1.00 93.75 180 GLU A CA 1
ATOM 1420 C C . GLU A 1 180 ? 9.935 8.945 -14.047 1.00 93.75 180 GLU A C 1
ATOM 1422 O O . GLU A 1 180 ? 11.120 8.609 -14.111 1.00 93.75 180 GLU A O 1
ATOM 1427 N N . VAL A 1 181 ? 9.032 8.174 -13.427 1.00 93.44 181 VAL A N 1
ATOM 1428 C CA . VAL A 1 181 ? 9.371 6.900 -12.777 1.00 93.44 181 VAL A CA 1
ATOM 1429 C C . VAL A 1 181 ? 9.883 5.871 -13.784 1.00 93.44 181 VAL A C 1
ATOM 1431 O O . VAL A 1 181 ? 10.733 5.058 -13.424 1.00 93.44 181 VAL A O 1
ATOM 1434 N N . ARG A 1 182 ? 9.434 5.914 -15.048 1.00 92.44 182 ARG A N 1
ATOM 1435 C CA . ARG A 1 182 ? 9.887 4.976 -16.096 1.00 92.44 182 ARG A CA 1
ATOM 1436 C C . ARG A 1 182 ? 11.377 5.102 -16.394 1.00 92.44 182 ARG A C 1
ATOM 1438 O O . ARG A 1 182 ? 12.035 4.093 -16.652 1.00 92.44 182 ARG A O 1
ATOM 1445 N N . ASP A 1 183 ? 11.907 6.311 -16.257 1.00 91.31 183 ASP A N 1
ATOM 1446 C CA . ASP A 1 183 ? 13.311 6.626 -16.510 1.00 91.31 183 ASP A CA 1
ATOM 1447 C C . ASP A 1 183 ? 14.173 6.583 -15.238 1.00 91.31 183 ASP A C 1
ATOM 1449 O O . ASP A 1 183 ? 15.389 6.757 -15.312 1.00 91.31 183 ASP A O 1
ATOM 1453 N N . ALA A 1 184 ? 13.581 6.330 -14.064 1.00 92.44 184 ALA A N 1
ATOM 1454 C CA . ALA A 1 184 ? 14.277 6.368 -12.782 1.00 92.44 184 ALA A CA 1
ATOM 1455 C C . ALA A 1 184 ? 15.133 5.099 -12.551 1.00 92.44 184 ALA A C 1
ATOM 1457 O O . ALA A 1 184 ? 14.603 4.031 -12.208 1.00 92.44 184 ALA A O 1
ATOM 1458 N N . PRO A 1 185 ? 16.478 5.183 -12.649 1.00 86.94 185 PRO A N 1
ATOM 1459 C CA . PRO A 1 185 ? 17.338 3.999 -12.609 1.00 86.94 185 PRO A CA 1
ATOM 1460 C C . PRO A 1 185 ? 17.389 3.351 -11.222 1.00 86.94 185 PRO A C 1
ATOM 1462 O O . PRO A 1 185 ? 17.599 2.150 -11.122 1.00 86.94 185 PRO A O 1
ATOM 1465 N N . TYR A 1 186 ? 17.167 4.131 -10.161 1.00 88.25 186 TYR A N 1
ATOM 1466 C CA . TYR A 1 186 ? 17.280 3.692 -8.767 1.00 88.25 186 TYR A CA 1
ATOM 1467 C C . TYR A 1 186 ? 15.934 3.402 -8.097 1.00 88.25 186 TYR A C 1
ATOM 1469 O O . TYR A 1 186 ? 15.893 3.264 -6.878 1.00 88.25 186 TYR A O 1
ATOM 1477 N N . PHE A 1 187 ? 14.845 3.358 -8.867 1.00 86.94 187 PHE A N 1
ATOM 1478 C CA . PHE A 1 187 ? 13.503 3.167 -8.319 1.00 86.94 187 PHE A CA 1
ATOM 1479 C C . PHE A 1 187 ? 13.292 1.752 -7.757 1.00 86.94 187 PHE A C 1
ATOM 1481 O O . PHE A 1 187 ? 12.771 1.599 -6.657 1.00 86.94 187 PHE A O 1
ATOM 1488 N N . PHE A 1 188 ? 13.795 0.740 -8.468 1.00 81.25 188 PHE A N 1
ATOM 1489 C CA . PHE A 1 188 ? 13.942 -0.637 -7.998 1.00 81.25 188 PHE A CA 1
ATOM 1490 C C . PHE A 1 188 ? 15.402 -1.054 -8.234 1.00 81.25 188 PHE A C 1
ATOM 1492 O O . PHE A 1 188 ? 15.918 -0.826 -9.331 1.00 81.25 188 PHE A O 1
ATOM 1499 N N . GLN A 1 189 ? 16.079 -1.569 -7.200 1.00 59.16 189 GLN A N 1
ATOM 1500 C CA . GLN A 1 189 ? 17.488 -2.000 -7.233 1.00 59.16 189 GLN A CA 1
ATOM 1501 C C . GLN A 1 189 ? 17.616 -3.499 -6.987 1.00 59.16 189 GLN A C 1
ATOM 1503 O O . GLN A 1 189 ? 16.869 -4.009 -6.122 1.00 59.16 189 GLN A O 1
#

Organism: Trieres chinensis (NCBI:txid1514140)

Nearest PDB structures (foldseek):
  8atv-assembly1_A  TM=9.250E-01  e=1.481E-13  Saccharomyces cerevisiae S288C
  8q63-assembly1_A  TM=8.906E-01  e=6.097E-13  Saccharomyces cerevisiae S288C
  6ymw-assembly1_A  TM=8.509E-01  e=6.896E-13  Saccharomyces cerevisiae S288C
  8atw-assembly1_A  TM=8.477E-01  e=8.820E-13  Saccharomyces cerevisiae S288C
  8ap1-assembly1_A  TM=8.041E-01  e=3.727E-13  Saccharomyces cerevisiae S288C

Sequence (189 aa):
ACGYLASVTMEVMGDLFVGARQTMTWLATCARLIGSQGQPVSWMTPIGVPSVQPYRQRKPYQIVTLLQTVILSNSSENLPIHRQRQVSAFPPNYVHSLDSSHMLLTALEMEKRGLTFSAVHDSFWTHACDVDEMNGVLRDCFVDLYDQPLLEELKRTWEMRYPGLTLPDLPETGDLDLNEVRDAPYFFQ

pLDDT: mean 92.55, std 5.47, range [59.16, 97.94]

Secondary structure (DSSP, 8-state):
-HHHHHHHHHH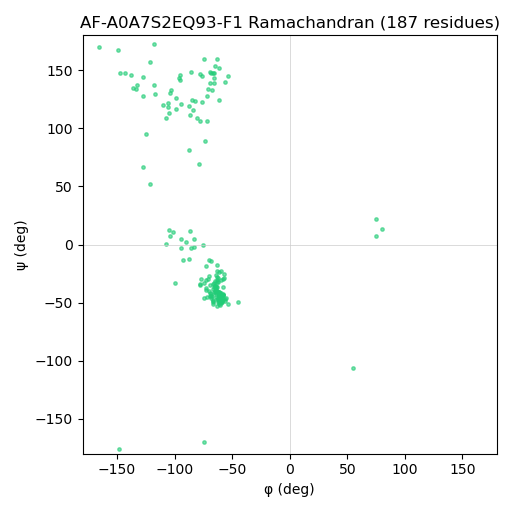HHHHHTHHHHHHHHHHHHHHHHHHHTTPPPEEE-TTS-EEE---B---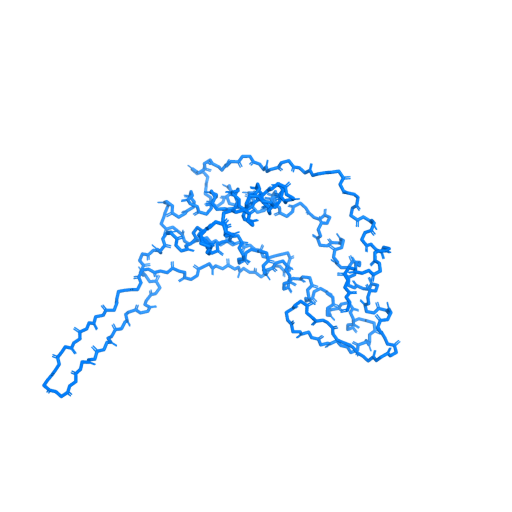EEEEE-SS-EEEEE---TTSPB-HHHHHHHHHHHHHHHHHHHHHHHHHHHHHHTT---EEETTEEE--TTSHHHHHHHHHHHHHHHHTS-HHHHHHHHHHHH-TT--PPPPPPP----GGGGGG-TTS--

Mean predicted aligned error: 5.55 Å

Radius of gyration: 21.1 Å; Cα contacts (8 Å, |Δi|>4): 180; chains: 1; bounding box: 45×46×63 Å

InterPro domains:
  IPR002092 DNA-directed RNA polymerase, phage-type [PTHR10102] (1-189)
  IPR043502 DNA/RNA polymerase superfamily [SSF56672] (2-188)
  IPR046950 DNA-directed RNA polymerase, C-terminal domain, phage-type [PF00940] (3-163)